Protein AF-T1D7H2-F1 (afdb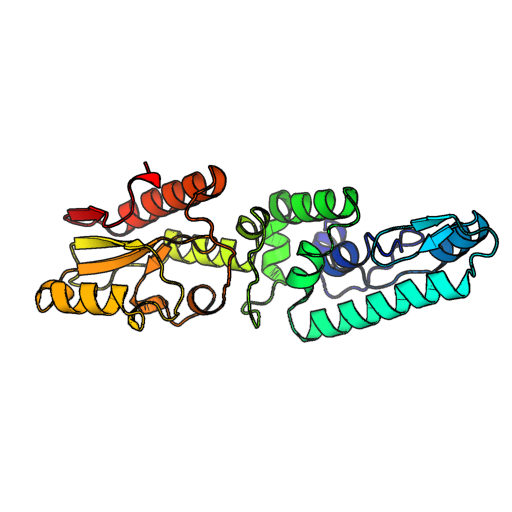_monomer_lite)

Radius of gyration: 22.54 Å; chains: 1; bounding box: 53×40×66 Å

Secondary structure (DSSP, 8-state):
-HHHHHH-TTS--B-TT---TTTHHHHHHTT--B--SHHHHHHHHTTEEEETTEEEE-TT--HHHHHHHHHHHHHHHHHHHHTT-HHHHHHH--S-HHHHHHHHHHHHHSHHHHHHHS-S--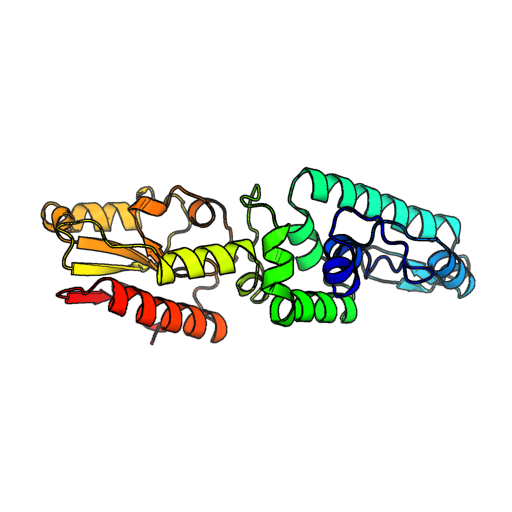S-EE--SGGGGG-HHHHHHHHHHHHT--PPTT--EEEEEE--SSSSGGGSHHHHHHHHHHGGGGGTEEEEEEETTTEEEEGGGTTSTTTTTEE----S---HHHHHHHHHHHHHHHHHH--SEEEE-S-GGG-

Structure (mmCIF, N/CA/C/O backbone):
data_AF-T1D7H2-F1
#
_entry.id   AF-T1D7H2-F1
#
loop_
_atom_site.group_PDB
_atom_site.id
_atom_site.type_symbol
_atom_site.label_atom_id
_atom_site.label_alt_id
_atom_site.label_comp_id
_atom_site.label_asym_id
_atom_site.label_entity_id
_atom_site.label_seq_id
_atom_site.pdbx_PDB_ins_code
_atom_site.Cartn_x
_atom_site.Cartn_y
_atom_site.Cartn_z
_atom_site.occupancy
_atom_site.B_iso_or_equiv
_atom_site.auth_seq_id
_atom_site.auth_comp_id
_atom_site.auth_asym_id
_atom_site.auth_atom_id
_atom_site.pdbx_PDB_model_num
ATOM 1 N N . MET A 1 1 ? 0.230 -11.373 -15.938 1.00 87.75 1 MET A N 1
ATOM 2 C CA . MET A 1 1 ? -0.449 -12.175 -14.893 1.00 87.75 1 MET A CA 1
ATOM 3 C C . MET A 1 1 ? -0.952 -13.535 -15.372 1.00 87.75 1 MET A C 1
ATOM 5 O O . MET A 1 1 ? -0.676 -14.512 -14.690 1.00 87.75 1 MET A O 1
ATOM 9 N N . GLU A 1 2 ? -1.606 -13.659 -16.532 1.00 90.94 2 GLU A N 1
ATOM 10 C CA . GLU A 1 2 ? -2.070 -14.969 -17.048 1.00 90.94 2 GLU A CA 1
ATOM 11 C C . GLU A 1 2 ? -0.961 -16.031 -17.173 1.00 90.94 2 GLU A C 1
ATOM 13 O O . GLU A 1 2 ? -1.163 -17.198 -16.842 1.00 90.94 2 GLU A O 1
ATOM 18 N N . ILE A 1 3 ? 0.255 -15.626 -17.556 1.00 92.25 3 ILE A N 1
ATOM 19 C CA . ILE A 1 3 ? 1.427 -16.519 -17.575 1.00 92.25 3 ILE A CA 1
ATOM 20 C C . ILE A 1 3 ? 1.721 -17.071 -16.168 1.00 92.25 3 ILE A C 1
ATOM 22 O O . ILE A 1 3 ? 1.916 -18.276 -16.016 1.00 92.25 3 ILE A O 1
ATOM 26 N N . HIS A 1 4 ? 1.690 -16.226 -15.131 1.00 92.75 4 HIS A N 1
ATOM 27 C CA . HIS A 1 4 ? 1.866 -16.663 -13.742 1.00 92.75 4 HIS A CA 1
ATOM 28 C C . HIS A 1 4 ? 0.710 -17.538 -13.253 1.00 92.75 4 HIS A C 1
ATOM 30 O O . HIS A 1 4 ? 0.963 -18.505 -12.542 1.00 92.75 4 HIS A O 1
ATOM 36 N N . LYS A 1 5 ? -0.538 -17.275 -13.668 1.00 89.25 5 LYS A N 1
ATOM 37 C CA . LYS A 1 5 ? -1.668 -18.174 -13.369 1.00 89.25 5 LYS A CA 1
ATOM 38 C C . LYS A 1 5 ? -1.442 -19.569 -13.954 1.00 89.25 5 LYS A C 1
ATOM 40 O O . LYS A 1 5 ? -1.712 -20.563 -13.291 1.00 89.25 5 LYS A O 1
ATOM 45 N N . LYS A 1 6 ? -0.921 -19.643 -15.182 1.00 93.19 6 LYS A N 1
ATOM 46 C CA . LYS A 1 6 ? -0.702 -20.909 -15.889 1.00 93.19 6 LYS A CA 1
ATOM 47 C C . LYS A 1 6 ? 0.509 -21.696 -15.379 1.00 93.19 6 LYS A C 1
ATOM 49 O O . LYS A 1 6 ? 0.446 -22.920 -15.317 1.00 93.19 6 LYS A O 1
ATOM 54 N N . TYR A 1 7 ? 1.613 -21.022 -15.056 1.00 92.75 7 TYR A N 1
ATOM 55 C CA . TYR A 1 7 ? 2.898 -21.681 -14.776 1.00 92.75 7 TYR A CA 1
ATOM 56 C C . TYR A 1 7 ? 3.444 -21.455 -13.358 1.00 92.75 7 TYR A C 1
ATOM 58 O O . TYR A 1 7 ? 4.474 -22.032 -13.005 1.00 92.75 7 TYR A O 1
ATOM 66 N N . GLY A 1 8 ? 2.764 -20.646 -12.545 1.00 90.44 8 GLY A N 1
ATOM 67 C CA . GLY A 1 8 ? 3.196 -20.236 -11.211 1.00 90.44 8 GLY A CA 1
ATOM 68 C C . GLY A 1 8 ? 4.182 -19.060 -11.209 1.00 90.44 8 GLY A C 1
ATOM 69 O O . GLY A 1 8 ? 4.696 -18.627 -12.243 1.00 90.44 8 GLY A O 1
ATOM 70 N N . PHE A 1 9 ? 4.469 -18.547 -10.011 1.00 90.12 9 PHE A N 1
ATOM 71 C CA . PHE A 1 9 ? 5.424 -17.449 -9.786 1.00 90.12 9 PHE A CA 1
ATOM 72 C C . PHE A 1 9 ? 6.885 -17.908 -9.636 1.00 90.12 9 PHE A C 1
ATOM 74 O O . PHE A 1 9 ? 7.781 -17.081 -9.548 1.00 90.12 9 PHE A O 1
ATOM 81 N N . SER A 1 10 ? 7.151 -19.218 -9.621 1.00 90.50 10 SER A N 1
ATOM 82 C CA . SER A 1 10 ? 8.509 -19.772 -9.484 1.00 90.50 10 SER A CA 1
ATOM 83 C C . SER A 1 10 ? 9.285 -19.856 -10.802 1.00 90.50 10 SER A C 1
ATOM 85 O O . SER A 1 10 ? 10.449 -20.257 -10.811 1.00 90.50 10 SER A O 1
ATOM 87 N N . ARG A 1 11 ? 8.647 -19.531 -11.931 1.00 93.00 11 ARG A N 1
ATOM 88 C CA . ARG A 1 11 ? 9.266 -19.569 -13.258 1.00 93.00 11 ARG A CA 1
ATOM 89 C C . ARG A 1 11 ? 9.819 -18.198 -13.617 1.00 93.00 11 ARG A C 1
ATOM 91 O O . ARG A 1 11 ? 9.122 -17.199 -13.476 1.00 93.00 11 ARG A O 1
ATOM 98 N N . LEU A 1 12 ? 11.045 -18.184 -14.135 1.00 95.06 12 LEU A N 1
ATOM 99 C CA . LEU A 1 12 ? 11.637 -16.979 -14.704 1.00 95.06 12 LEU A CA 1
ATOM 100 C C . LEU A 1 12 ? 10.907 -16.616 -15.998 1.00 95.06 12 LEU A C 1
ATOM 102 O O . LEU A 1 12 ? 10.693 -17.478 -16.854 1.00 95.06 12 LEU A O 1
ATOM 106 N N . ILE A 1 13 ? 10.547 -15.343 -16.139 1.00 95.44 13 ILE A N 1
ATOM 107 C CA . ILE A 1 13 ? 9.932 -14.807 -17.355 1.00 95.44 13 ILE A CA 1
ATOM 108 C C . ILE A 1 13 ? 10.929 -13.879 -18.037 1.00 95.44 13 ILE A C 1
ATOM 110 O O . ILE A 1 13 ? 11.374 -12.896 -17.446 1.00 95.44 13 ILE A O 1
ATOM 114 N N . TYR A 1 14 ? 11.243 -14.190 -19.292 1.00 94.88 14 TYR A N 1
ATOM 115 C CA . TYR A 1 14 ? 11.960 -13.302 -20.198 1.00 94.88 14 TYR A CA 1
ATOM 116 C C . TYR A 1 14 ? 10.962 -12.580 -21.101 1.00 94.88 14 TYR A C 1
ATOM 118 O O . TYR A 1 14 ? 10.121 -13.229 -21.727 1.00 94.88 14 TYR A O 1
ATOM 126 N N . ALA A 1 15 ? 11.054 -11.253 -21.156 1.00 88.44 15 ALA A N 1
ATOM 127 C CA . ALA A 1 15 ? 10.220 -10.427 -22.017 1.00 88.44 15 ALA A CA 1
ATOM 128 C C . ALA A 1 15 ? 11.113 -9.581 -22.945 1.00 88.44 15 ALA A C 1
ATOM 130 O O . ALA A 1 15 ? 11.674 -8.578 -22.495 1.00 88.44 15 ALA A O 1
ATOM 131 N N . PRO A 1 16 ? 11.285 -9.992 -24.215 1.00 91.88 16 PRO A N 1
ATOM 132 C CA . PRO A 1 16 ? 12.226 -9.343 -25.114 1.00 91.88 16 PRO A CA 1
ATOM 133 C C . PRO A 1 16 ? 11.771 -7.941 -25.538 1.00 91.88 16 PRO A C 1
ATOM 135 O O . PRO A 1 16 ? 10.593 -7.734 -25.825 1.00 91.88 16 PRO A O 1
ATOM 138 N N . GLY A 1 17 ? 12.707 -6.994 -25.633 1.00 91.81 17 GLY A N 1
ATOM 139 C CA . GLY A 1 17 ? 12.511 -5.683 -26.264 1.00 91.81 17 GLY A CA 1
ATOM 140 C C . GLY A 1 17 ? 11.628 -4.688 -25.502 1.00 91.81 17 GLY A C 1
ATOM 141 O O . GLY A 1 17 ? 11.288 -3.645 -26.055 1.00 91.81 17 GLY A O 1
ATOM 142 N N . ILE A 1 18 ? 11.258 -4.978 -24.250 1.00 91.50 18 ILE A N 1
ATOM 143 C CA . ILE A 1 18 ? 10.384 -4.116 -23.427 1.00 91.50 18 ILE A CA 1
ATOM 144 C C . ILE A 1 18 ? 11.102 -3.456 -22.242 1.00 91.50 18 ILE A C 1
ATOM 146 O O . ILE A 1 18 ? 10.452 -2.950 -21.328 1.00 91.50 18 ILE A O 1
ATOM 150 N N . ALA A 1 19 ? 12.436 -3.496 -22.224 1.00 90.75 19 ALA A N 1
ATOM 151 C CA . ALA A 1 19 ? 13.273 -2.994 -21.137 1.00 90.75 19 ALA A CA 1
ATOM 152 C C . ALA A 1 19 ? 13.364 -1.456 -21.114 1.00 90.75 19 ALA A C 1
ATOM 154 O O . ALA A 1 19 ? 14.447 -0.885 -21.182 1.00 90.75 19 ALA A O 1
ATOM 155 N N . ASP A 1 20 ? 12.218 -0.783 -21.054 1.00 94.38 20 ASP A N 1
ATOM 156 C CA . ASP A 1 20 ? 12.125 0.664 -20.871 1.00 94.38 20 ASP A CA 1
ATOM 157 C C . ASP A 1 20 ? 12.296 0.993 -19.375 1.00 94.38 20 ASP A C 1
ATOM 159 O O . ASP A 1 20 ? 11.499 0.498 -18.567 1.00 94.38 20 ASP A O 1
ATOM 163 N N . PRO A 1 21 ? 13.279 1.827 -18.973 1.00 94.56 21 PRO A N 1
ATOM 164 C CA . PRO A 1 21 ? 13.499 2.204 -17.578 1.00 94.56 21 PRO A CA 1
ATOM 165 C C . PRO A 1 21 ? 12.244 2.769 -16.905 1.00 94.56 21 PRO A C 1
ATOM 167 O O . PRO A 1 21 ? 12.025 2.550 -15.717 1.00 94.56 21 PRO A O 1
ATOM 170 N N . TYR A 1 22 ? 11.365 3.429 -17.655 1.00 95.56 22 TYR A N 1
ATOM 171 C CA . TYR A 1 22 ? 10.124 4.004 -17.140 1.00 95.56 22 TYR A CA 1
ATOM 172 C C . TYR A 1 22 ? 8.989 2.993 -16.970 1.00 95.56 22 TYR A C 1
ATOM 174 O O . TYR A 1 22 ? 7.950 3.332 -16.402 1.00 95.56 22 TYR A O 1
ATOM 182 N N . LEU A 1 23 ? 9.204 1.745 -17.392 1.00 96.19 23 LEU A N 1
ATOM 183 C CA . LEU A 1 23 ? 8.328 0.597 -17.157 1.00 96.19 23 LEU A CA 1
ATOM 184 C C . LEU A 1 23 ? 8.961 -0.454 -16.236 1.00 96.19 23 LEU A C 1
ATOM 186 O O . LEU A 1 23 ? 8.228 -1.211 -15.599 1.00 96.19 23 LEU A O 1
ATOM 190 N N . LEU A 1 24 ? 10.293 -0.509 -16.130 1.00 96.69 24 LEU A N 1
ATOM 191 C CA . LEU A 1 24 ? 11.004 -1.540 -15.364 1.00 96.69 24 LEU A CA 1
ATOM 192 C C . LEU A 1 24 ? 10.436 -1.774 -13.953 1.00 96.69 24 LEU A C 1
ATOM 194 O O . LEU A 1 24 ? 10.213 -2.941 -13.624 1.00 96.69 24 LEU A O 1
ATOM 198 N N . PRO A 1 25 ? 10.124 -0.751 -13.128 1.00 97.12 25 PRO A N 1
ATOM 199 C CA . PRO A 1 25 ? 9.576 -0.993 -11.794 1.00 97.12 25 PRO A CA 1
ATOM 200 C C . PRO A 1 25 ? 8.280 -1.805 -11.804 1.00 97.12 25 PRO A C 1
ATOM 202 O O . PRO A 1 25 ? 8.174 -2.785 -11.067 1.00 97.12 25 PRO A O 1
ATOM 205 N N . VAL A 1 26 ? 7.322 -1.462 -12.675 1.00 96.75 26 VAL A N 1
ATOM 206 C CA . VAL A 1 26 ? 6.046 -2.187 -12.748 1.00 96.75 26 VAL A CA 1
ATOM 207 C C . VAL A 1 26 ? 6.198 -3.552 -13.421 1.00 96.75 26 VAL A C 1
ATOM 209 O O . VAL A 1 26 ? 5.525 -4.504 -13.032 1.00 96.75 26 VAL A O 1
ATOM 212 N N . LEU A 1 27 ? 7.114 -3.692 -14.385 1.00 96.19 27 LEU A N 1
ATOM 213 C CA . LEU A 1 27 ? 7.398 -4.973 -15.038 1.00 96.19 27 LEU A CA 1
ATOM 214 C C . LEU A 1 27 ? 8.031 -5.972 -14.059 1.00 96.19 27 LEU A C 1
ATOM 216 O O . LEU A 1 27 ? 7.608 -7.129 -14.005 1.00 96.19 27 LEU A O 1
ATOM 220 N N . VAL A 1 28 ? 8.987 -5.517 -13.243 1.00 96.69 28 VAL A N 1
ATOM 221 C CA . VAL A 1 28 ? 9.573 -6.314 -12.155 1.00 96.69 28 VAL A CA 1
ATOM 222 C C . VAL A 1 28 ? 8.515 -6.625 -11.094 1.00 96.69 28 VAL A C 1
ATOM 224 O O . VAL A 1 28 ? 8.403 -7.774 -10.673 1.00 96.69 28 VAL A O 1
ATOM 227 N N . TYR A 1 29 ? 7.680 -5.652 -10.711 1.00 96.06 29 TYR A N 1
ATOM 228 C CA . TYR A 1 29 ? 6.567 -5.868 -9.776 1.00 96.06 29 TYR A CA 1
ATOM 229 C C . TYR A 1 29 ? 5.552 -6.905 -10.273 1.00 96.06 29 TYR A C 1
ATOM 231 O O . TYR A 1 29 ? 5.055 -7.708 -9.486 1.00 96.06 29 TYR A O 1
ATOM 239 N N . MET A 1 30 ? 5.296 -6.946 -11.582 1.00 94.00 30 MET A N 1
ATOM 240 C CA . MET A 1 30 ? 4.442 -7.949 -12.219 1.00 94.00 30 MET A CA 1
ATOM 241 C C . MET A 1 30 ? 5.083 -9.349 -12.265 1.00 94.00 30 MET A C 1
ATOM 243 O O . MET A 1 30 ? 4.370 -10.318 -12.521 1.00 94.00 30 MET A O 1
ATOM 247 N N . GLY A 1 31 ? 6.392 -9.466 -12.011 1.00 94.56 31 GLY A N 1
ATOM 248 C CA . GLY A 1 31 ? 7.121 -10.737 -11.954 1.00 94.56 31 GLY A CA 1
ATOM 249 C C . GLY A 1 31 ? 7.978 -11.061 -13.183 1.00 94.56 31 GLY A C 1
ATOM 250 O O . GLY A 1 31 ? 8.416 -12.204 -13.333 1.00 94.56 31 GLY A O 1
ATOM 251 N N . ILE A 1 32 ? 8.251 -10.092 -14.066 1.00 95.50 32 ILE A N 1
ATOM 252 C CA . ILE A 1 32 ? 9.215 -10.287 -15.162 1.00 95.50 32 ILE A CA 1
ATOM 253 C C . ILE A 1 32 ? 10.632 -10.331 -14.584 1.00 95.50 32 ILE A C 1
ATOM 255 O O . ILE A 1 32 ? 11.004 -9.503 -13.756 1.00 95.50 32 ILE A O 1
ATOM 259 N N . SER A 1 33 ? 11.415 -11.323 -15.010 1.00 94.56 33 SER A N 1
ATOM 260 C CA . SER A 1 33 ? 12.697 -11.665 -14.382 1.00 94.56 33 SER A CA 1
ATOM 261 C C . SER A 1 33 ? 13.912 -11.329 -15.244 1.00 94.56 33 SER A C 1
ATOM 263 O O . SER A 1 33 ? 14.986 -11.086 -14.703 1.00 94.56 33 SER A O 1
ATOM 265 N N . ILE A 1 34 ? 13.770 -11.365 -16.571 1.00 95.56 34 ILE A N 1
ATOM 266 C CA . ILE A 1 34 ? 14.879 -11.196 -17.518 1.00 95.56 34 ILE A CA 1
ATOM 267 C C . ILE A 1 34 ? 14.499 -10.130 -18.546 1.00 95.56 34 ILE A C 1
ATOM 269 O O . ILE A 1 34 ? 13.388 -10.144 -19.083 1.00 95.56 34 ILE A O 1
ATOM 273 N N . PHE A 1 35 ? 15.455 -9.251 -18.836 1.00 96.06 35 PHE A N 1
ATOM 274 C CA . PHE A 1 35 ? 15.353 -8.136 -19.774 1.00 96.06 35 PHE A CA 1
ATOM 275 C C . PHE A 1 35 ? 16.607 -8.106 -20.660 1.00 96.06 35 PHE A C 1
ATOM 277 O O . PHE A 1 35 ? 17.699 -8.405 -20.176 1.00 96.06 35 PHE A O 1
ATOM 284 N N . ASP A 1 36 ? 16.459 -7.760 -21.939 1.00 95.81 36 ASP A N 1
ATOM 285 C CA . ASP A 1 36 ? 17.582 -7.438 -22.835 1.00 95.81 36 ASP A CA 1
ATOM 286 C C . ASP A 1 36 ? 17.801 -5.923 -22.943 1.00 95.81 36 ASP A C 1
ATOM 288 O O . ASP A 1 36 ? 17.058 -5.133 -22.366 1.00 95.81 36 ASP A O 1
ATOM 292 N N . ASP A 1 37 ? 18.837 -5.515 -23.674 1.00 96.00 37 ASP A N 1
ATOM 293 C CA . ASP A 1 37 ? 19.271 -4.123 -23.784 1.00 96.00 37 ASP A CA 1
ATOM 294 C C . ASP A 1 37 ? 18.980 -3.478 -25.155 1.00 96.00 37 ASP A C 1
ATOM 296 O O . ASP A 1 37 ? 19.357 -2.325 -25.395 1.00 96.00 37 ASP A O 1
ATOM 300 N N . VAL A 1 38 ? 18.264 -4.180 -26.044 1.00 96.12 38 VAL A N 1
ATOM 301 C CA . VAL A 1 38 ? 18.080 -3.776 -27.448 1.00 96.12 38 VAL A CA 1
ATOM 302 C C . VAL A 1 38 ? 17.383 -2.420 -27.550 1.00 96.12 38 VAL A C 1
ATOM 304 O O . VAL A 1 38 ? 17.806 -1.559 -28.325 1.00 96.12 38 VAL A O 1
ATOM 307 N N . LEU A 1 39 ? 16.345 -2.198 -26.735 1.00 95.94 39 LEU A N 1
ATOM 308 C CA . LEU A 1 39 ? 15.593 -0.942 -26.731 1.00 95.94 39 LEU A CA 1
ATOM 309 C C . LEU A 1 39 ? 16.471 0.248 -26.317 1.00 95.94 39 LEU A C 1
ATOM 311 O O . LEU A 1 39 ? 16.423 1.293 -26.957 1.00 95.94 39 LEU A O 1
ATOM 315 N N . MET A 1 40 ? 17.306 0.092 -25.286 1.00 96.38 40 MET A N 1
ATOM 316 C CA . MET A 1 40 ? 18.158 1.177 -24.779 1.00 96.38 40 MET A CA 1
ATOM 317 C C . MET A 1 40 ? 19.242 1.583 -25.766 1.00 96.38 40 MET A C 1
ATOM 319 O O . MET A 1 40 ? 19.506 2.776 -25.937 1.00 96.38 40 MET A O 1
ATOM 323 N N . ARG A 1 41 ? 19.818 0.598 -26.461 1.00 97.31 41 ARG A N 1
ATOM 324 C CA . ARG A 1 41 ? 20.780 0.847 -27.534 1.00 97.31 41 ARG A CA 1
ATOM 325 C C . ARG A 1 41 ? 20.126 1.582 -28.698 1.00 97.31 41 ARG A C 1
ATOM 327 O O . ARG A 1 41 ? 20.682 2.562 -29.178 1.00 97.31 41 ARG A O 1
ATOM 334 N N . LYS A 1 42 ? 18.931 1.150 -29.115 1.00 96.88 42 LYS A N 1
ATOM 335 C CA . LYS A 1 42 ? 18.159 1.815 -30.174 1.00 96.88 42 LYS A CA 1
ATOM 336 C C . LYS A 1 42 ? 17.853 3.273 -29.820 1.00 96.88 42 LYS A C 1
ATOM 338 O O . LYS A 1 42 ? 18.094 4.144 -30.640 1.00 96.88 42 LYS A O 1
ATOM 343 N N . ILE A 1 43 ? 17.370 3.540 -28.605 1.00 96.81 43 ILE A N 1
ATOM 344 C CA . ILE A 1 43 ? 17.034 4.900 -28.153 1.00 96.81 43 ILE A CA 1
ATOM 345 C C . ILE A 1 43 ? 18.255 5.828 -28.194 1.00 96.81 43 ILE A C 1
ATOM 347 O O . ILE A 1 43 ? 18.135 6.965 -28.640 1.00 96.81 43 ILE A O 1
ATOM 351 N N . ALA A 1 44 ? 19.435 5.338 -27.802 1.00 97.56 44 ALA A N 1
ATOM 352 C CA . ALA A 1 44 ? 20.670 6.112 -27.935 1.00 97.56 44 ALA A CA 1
ATOM 353 C C . ALA A 1 44 ? 21.019 6.403 -29.403 1.00 97.56 44 ALA A C 1
ATOM 355 O O . ALA A 1 44 ? 21.336 7.538 -29.743 1.00 97.56 44 ALA A O 1
ATOM 356 N N . LEU A 1 45 ? 20.904 5.406 -30.289 1.00 97.00 45 LEU A N 1
ATOM 357 C CA . LEU A 1 45 ? 21.133 5.586 -31.730 1.00 97.00 45 LEU A CA 1
ATOM 358 C C . LEU A 1 45 ? 20.123 6.540 -32.387 1.00 97.00 45 LEU A C 1
ATOM 360 O O . LEU A 1 45 ? 20.462 7.200 -33.365 1.00 97.00 45 LEU A O 1
ATOM 364 N N . ASP A 1 46 ? 18.914 6.635 -31.833 1.00 97.06 46 ASP A N 1
ATOM 365 C CA . ASP A 1 46 ? 17.892 7.608 -32.230 1.00 97.06 46 ASP A CA 1
ATOM 366 C C . ASP A 1 46 ? 18.171 9.019 -31.656 1.00 97.06 46 ASP A C 1
ATOM 368 O O . ASP A 1 46 ? 17.391 9.938 -31.896 1.00 97.06 46 ASP A O 1
ATOM 372 N N . GLY A 1 47 ? 19.277 9.212 -30.923 1.00 97.62 47 GLY A N 1
ATOM 373 C CA . GLY A 1 47 ? 19.721 10.508 -30.404 1.00 97.62 47 GLY A CA 1
ATOM 374 C C . GLY A 1 47 ? 19.119 10.894 -29.052 1.00 97.62 47 GLY A C 1
ATOM 375 O O . GLY A 1 47 ? 18.940 12.082 -28.785 1.00 97.62 47 GLY A O 1
ATOM 376 N N . TYR A 1 48 ? 18.782 9.918 -28.200 1.00 98.06 48 TYR A N 1
ATOM 377 C CA . TYR A 1 48 ? 18.165 10.168 -26.894 1.00 98.06 48 TYR A CA 1
ATOM 378 C C . TYR A 1 48 ? 18.918 9.512 -25.730 1.00 98.06 48 TYR A C 1
ATOM 380 O O . TYR A 1 48 ? 19.287 8.336 -25.766 1.00 98.06 48 TYR A O 1
ATOM 388 N N . GLU A 1 49 ? 19.072 10.259 -24.640 1.00 97.88 49 GLU A N 1
ATOM 389 C CA . GLU A 1 49 ? 19.661 9.794 -23.382 1.00 97.88 49 GLU A CA 1
ATOM 390 C C . GLU A 1 49 ? 18.580 9.621 -22.307 1.00 97.88 49 GLU A C 1
ATOM 392 O O . GLU A 1 49 ? 17.717 10.481 -22.118 1.00 97.88 49 GLU A O 1
ATOM 397 N N . ALA A 1 50 ? 18.609 8.491 -21.601 1.00 96.75 50 ALA A N 1
ATOM 398 C CA . ALA A 1 50 ? 17.708 8.206 -20.493 1.00 96.75 50 ALA A CA 1
ATOM 399 C C . ALA A 1 50 ? 18.158 8.946 -19.227 1.00 96.75 50 ALA A C 1
ATOM 401 O O . ALA A 1 50 ? 19.303 8.827 -18.792 1.00 96.75 50 ALA A O 1
ATOM 402 N N . THR A 1 51 ? 17.237 9.663 -18.586 1.00 95.25 51 THR A N 1
ATOM 403 C CA . THR A 1 51 ? 17.490 10.358 -17.314 1.00 95.25 51 THR A CA 1
ATOM 404 C C . THR A 1 51 ? 16.464 9.956 -16.252 1.00 95.25 51 THR A C 1
ATOM 406 O O . THR A 1 51 ? 15.426 9.375 -16.578 1.00 95.25 51 THR A O 1
ATOM 409 N N . PRO A 1 52 ? 16.663 10.297 -14.967 1.00 93.25 52 PRO A N 1
ATOM 410 C CA . PRO A 1 52 ? 15.643 10.075 -13.941 1.00 93.25 52 PRO A CA 1
ATOM 411 C C . PRO A 1 52 ? 14.284 10.741 -14.216 1.00 93.25 52 PRO A C 1
ATOM 413 O O . PRO A 1 52 ? 13.296 10.335 -13.612 1.00 93.25 52 PRO A O 1
ATOM 416 N N . LEU A 1 53 ? 14.227 11.749 -15.096 1.00 92.81 53 LEU A N 1
ATOM 417 C CA . LEU A 1 53 ? 13.022 12.537 -15.387 1.00 92.81 53 LEU A CA 1
ATOM 418 C C . LEU A 1 53 ? 12.427 12.274 -16.778 1.00 92.81 53 LEU A C 1
ATOM 420 O O . LEU A 1 53 ? 11.492 12.962 -17.176 1.00 92.81 53 LEU A O 1
ATOM 424 N N . GLY A 1 54 ? 12.952 11.295 -17.515 1.00 93.81 54 GLY A N 1
ATOM 425 C CA . GLY A 1 54 ? 12.549 11.017 -18.893 1.00 93.81 54 GLY A CA 1
ATOM 426 C C . GLY A 1 54 ? 13.720 11.075 -19.868 1.00 93.81 54 GLY A C 1
ATOM 427 O O . GLY A 1 54 ? 14.872 11.282 -19.476 1.00 93.81 54 GLY A O 1
ATOM 428 N N . TYR A 1 55 ? 13.417 10.881 -21.147 1.00 95.62 55 TYR A N 1
ATOM 429 C CA . TYR A 1 55 ? 14.407 10.991 -22.211 1.00 95.62 55 TYR A CA 1
ATOM 430 C C . TYR A 1 55 ? 14.713 12.451 -22.536 1.00 95.62 55 TYR A C 1
ATOM 432 O O . TYR A 1 55 ? 13.812 13.291 -22.559 1.00 95.62 55 TYR A O 1
ATOM 440 N N . VAL A 1 56 ? 15.977 12.732 -22.832 1.00 96.94 56 VAL A N 1
ATOM 441 C CA . VAL A 1 56 ? 16.429 14.027 -23.350 1.00 96.94 56 VAL A CA 1
ATOM 442 C C . VAL A 1 56 ? 17.102 13.829 -24.699 1.00 96.94 56 VAL A C 1
ATOM 444 O O . VAL A 1 56 ? 17.779 12.825 -24.916 1.00 96.94 56 VAL A O 1
ATOM 447 N N . GLU A 1 57 ? 16.895 14.770 -25.616 1.00 97.56 57 GLU A N 1
ATOM 448 C CA . GLU A 1 57 ? 17.579 14.764 -26.908 1.00 97.56 57 GLU A CA 1
ATOM 449 C C . GLU A 1 57 ? 19.065 15.075 -26.703 1.00 97.56 57 GLU A C 1
ATOM 451 O O . GLU A 1 57 ? 19.430 16.039 -26.024 1.00 97.56 57 GLU A O 1
ATOM 456 N N . LYS A 1 58 ? 19.920 14.230 -27.270 1.00 95.44 58 LYS A N 1
ATOM 457 C CA . LYS A 1 58 ? 21.371 14.318 -27.171 1.00 95.44 58 LYS A CA 1
ATOM 458 C C . LYS A 1 58 ? 21.987 13.665 -28.403 1.00 95.44 58 LYS A C 1
ATOM 460 O O . LYS A 1 58 ? 21.957 12.447 -28.559 1.00 95.44 58 LYS A O 1
ATOM 465 N N . SER A 1 59 ? 22.565 14.483 -29.280 1.00 89.12 59 SER A N 1
ATOM 466 C CA . SER A 1 59 ? 23.099 14.023 -30.569 1.00 89.12 59 SER A CA 1
ATOM 467 C C . SER A 1 59 ? 24.250 13.019 -30.444 1.00 89.12 59 SER A C 1
ATOM 469 O O . SER A 1 59 ? 24.511 12.278 -31.384 1.00 89.12 59 SER A O 1
ATOM 471 N N . ASP A 1 60 ? 24.940 12.998 -29.304 1.00 92.75 60 ASP A N 1
ATOM 472 C CA . ASP A 1 60 ? 26.014 12.065 -28.957 1.00 92.75 60 ASP A CA 1
ATOM 473 C C . ASP A 1 60 ? 25.616 11.110 -27.814 1.00 92.75 60 ASP A C 1
ATOM 475 O O . ASP A 1 60 ? 26.452 10.730 -26.993 1.00 92.75 60 ASP A O 1
ATOM 479 N N . ALA A 1 61 ? 24.333 10.735 -27.726 1.00 95.62 61 ALA A N 1
ATOM 480 C CA . ALA A 1 61 ? 23.856 9.774 -26.735 1.00 95.62 61 ALA A CA 1
ATOM 481 C C . ALA A 1 61 ? 24.626 8.443 -26.827 1.00 95.62 61 ALA A C 1
ATOM 483 O O . ALA A 1 61 ? 24.705 7.818 -27.885 1.00 95.62 61 ALA A O 1
ATOM 484 N N . ASP A 1 62 ? 25.174 7.997 -25.696 1.00 95.94 62 ASP A N 1
ATOM 485 C CA . ASP A 1 62 ? 25.938 6.754 -25.603 1.00 95.94 62 ASP A CA 1
ATOM 486 C C . ASP A 1 62 ? 25.003 5.559 -25.328 1.00 95.94 62 ASP A C 1
ATOM 488 O O . ASP A 1 62 ? 24.337 5.527 -24.282 1.00 95.94 62 ASP A O 1
ATOM 492 N N . PRO A 1 63 ? 24.964 4.538 -26.212 1.00 96.94 63 PRO A N 1
ATOM 493 C CA . PRO A 1 63 ? 24.239 3.301 -25.954 1.00 96.94 63 PRO A CA 1
ATOM 494 C C . PRO A 1 63 ? 24.598 2.653 -24.614 1.00 96.94 63 PRO A C 1
ATOM 496 O O . PRO A 1 63 ? 23.695 2.218 -23.899 1.00 96.94 63 PRO A O 1
ATOM 499 N N . GLU A 1 64 ? 25.879 2.607 -24.234 1.00 97.50 64 GLU A N 1
ATOM 500 C CA . GLU A 1 64 ? 26.295 1.985 -22.968 1.00 97.50 64 GLU A CA 1
ATOM 501 C C . GLU A 1 64 ? 25.845 2.794 -21.746 1.00 97.50 64 GLU A C 1
ATOM 503 O O . GLU A 1 64 ? 25.517 2.209 -20.707 1.00 97.50 64 GLU A O 1
ATOM 508 N N . GLY A 1 65 ? 25.741 4.117 -21.877 1.00 97.12 65 GLY A N 1
ATOM 509 C CA . GLY A 1 65 ? 25.133 5.005 -20.888 1.00 97.12 65 GLY A CA 1
ATOM 510 C C . GLY A 1 65 ? 23.681 4.628 -20.579 1.00 97.12 65 GLY A C 1
ATOM 511 O O . GLY A 1 65 ? 23.343 4.371 -19.419 1.00 97.12 65 GLY A O 1
ATOM 512 N N . ASN A 1 66 ? 22.835 4.494 -21.608 1.00 97.38 66 ASN A N 1
ATOM 513 C CA . ASN A 1 66 ? 21.429 4.096 -21.438 1.00 97.38 66 ASN A CA 1
ATOM 514 C C . ASN A 1 66 ? 21.287 2.675 -20.861 1.00 97.38 66 ASN A C 1
ATOM 516 O O . ASN A 1 66 ? 20.435 2.423 -20.001 1.00 97.38 66 ASN A O 1
ATOM 520 N N . VAL A 1 67 ? 22.137 1.739 -21.295 1.00 97.44 67 VAL A N 1
ATOM 521 C CA . VAL A 1 67 ? 22.154 0.370 -20.752 1.00 97.44 67 VAL A CA 1
ATOM 522 C C . VAL A 1 67 ? 22.556 0.369 -19.276 1.00 97.44 67 VAL A C 1
ATOM 524 O O . VAL A 1 67 ? 21.916 -0.294 -18.454 1.00 97.44 67 VAL A O 1
ATOM 527 N N . SER A 1 68 ? 23.578 1.141 -18.911 1.00 97.88 68 SER A N 1
ATOM 528 C CA . SER A 1 68 ? 24.039 1.271 -17.526 1.00 97.88 68 SER A CA 1
ATOM 529 C C . SER A 1 68 ? 22.983 1.914 -16.628 1.00 97.88 68 SER A C 1
ATOM 531 O O . SER A 1 68 ? 22.798 1.475 -15.493 1.00 97.88 68 SER A O 1
ATOM 533 N N . PHE A 1 69 ? 22.224 2.884 -17.145 1.00 97.00 69 PHE A N 1
ATOM 534 C CA . PHE A 1 69 ? 21.086 3.471 -16.438 1.00 97.00 69 PHE A CA 1
ATOM 535 C C . PHE A 1 69 ? 20.034 2.414 -16.062 1.00 97.00 69 PHE A C 1
ATOM 537 O O . PHE A 1 69 ? 19.630 2.324 -14.900 1.00 97.00 69 PHE A O 1
ATOM 544 N N . CYS A 1 70 ? 19.650 1.550 -17.008 1.00 96.25 70 CYS A N 1
ATOM 545 C CA . CYS A 1 70 ? 18.722 0.448 -16.737 1.00 96.25 70 CYS A CA 1
ATOM 546 C C . CYS A 1 70 ? 19.291 -0.577 -15.753 1.00 96.25 70 CYS A C 1
ATOM 548 O O . CYS A 1 70 ? 18.575 -1.039 -14.865 1.00 96.25 70 CYS A O 1
ATOM 550 N N . ARG A 1 71 ? 20.581 -0.914 -15.870 1.00 96.75 71 ARG A N 1
ATOM 551 C CA . ARG A 1 71 ? 21.248 -1.859 -14.963 1.00 96.75 71 ARG A CA 1
ATOM 552 C C . ARG A 1 71 ? 21.211 -1.370 -13.512 1.00 96.75 71 ARG A C 1
ATOM 554 O O . ARG A 1 71 ? 20.751 -2.104 -12.642 1.00 96.75 71 ARG A O 1
ATOM 561 N N . ASN A 1 72 ? 21.580 -0.112 -13.272 1.00 97.25 72 ASN A N 1
ATOM 562 C CA . ASN A 1 72 ? 21.547 0.499 -11.938 1.00 97.25 72 ASN A CA 1
ATOM 563 C C . ASN A 1 72 ? 20.124 0.526 -11.347 1.00 97.25 72 ASN A C 1
ATOM 565 O O . ASN A 1 72 ? 19.915 0.339 -10.142 1.00 97.25 72 ASN A O 1
ATOM 569 N N . MET A 1 73 ? 19.117 0.736 -12.197 1.00 96.19 73 MET A N 1
ATOM 570 C CA . MET A 1 73 ? 17.720 0.670 -11.782 1.00 96.19 73 MET A CA 1
ATOM 571 C C . MET A 1 73 ? 17.308 -0.749 -11.379 1.00 96.19 73 MET A C 1
ATOM 573 O O . MET A 1 73 ? 16.717 -0.927 -10.315 1.00 96.19 73 MET A O 1
ATOM 577 N N . LEU A 1 74 ? 17.648 -1.763 -12.179 1.00 96.88 74 LEU A N 1
ATOM 578 C CA . LEU A 1 74 ? 17.368 -3.167 -11.860 1.00 96.88 74 LEU A CA 1
ATOM 579 C C . LEU A 1 74 ? 18.052 -3.615 -10.562 1.00 96.88 74 LEU A C 1
ATOM 581 O O . LEU A 1 74 ? 17.433 -4.321 -9.768 1.00 96.88 74 LEU A O 1
ATOM 585 N N . GLU A 1 75 ? 19.279 -3.165 -10.297 1.00 97.56 75 GLU A N 1
ATOM 586 C CA . GLU A 1 75 ? 19.964 -3.407 -9.019 1.00 97.56 75 GLU A CA 1
ATOM 587 C C . GLU A 1 75 ? 19.171 -2.821 -7.840 1.00 97.56 75 GLU A C 1
ATOM 589 O O . GLU A 1 75 ? 18.920 -3.503 -6.843 1.00 97.56 75 GLU A O 1
ATOM 594 N N . THR A 1 76 ? 18.677 -1.589 -7.987 1.00 97.38 76 THR A N 1
ATOM 595 C CA . THR A 1 76 ? 17.833 -0.926 -6.979 1.00 97.38 76 THR A CA 1
ATOM 596 C C . THR A 1 76 ? 16.508 -1.667 -6.755 1.00 97.38 76 THR A C 1
ATOM 598 O O . THR A 1 76 ? 16.058 -1.825 -5.613 1.00 97.38 76 THR A O 1
ATOM 601 N N . LEU A 1 77 ? 15.877 -2.149 -7.829 1.00 97.75 77 LEU A N 1
ATOM 602 C CA . LEU A 1 77 ? 14.634 -2.924 -7.773 1.00 97.75 77 LEU A CA 1
ATOM 603 C C . LEU A 1 77 ? 14.848 -4.301 -7.133 1.00 97.75 77 LEU A C 1
ATOM 605 O O . LEU A 1 77 ? 14.014 -4.737 -6.337 1.00 97.75 77 LEU A O 1
ATOM 609 N N . SER A 1 78 ? 15.979 -4.952 -7.405 1.00 97.56 78 SER A N 1
ATOM 610 C CA . SER A 1 78 ? 16.373 -6.216 -6.774 1.00 97.56 78 SER A CA 1
ATOM 611 C C . SER A 1 78 ? 16.535 -6.052 -5.259 1.00 97.56 78 SER A C 1
ATOM 613 O O . SER A 1 78 ? 15.868 -6.740 -4.481 1.00 97.56 78 SER A O 1
ATOM 615 N N . LEU A 1 79 ? 17.303 -5.044 -4.826 1.00 97.94 79 LEU A N 1
ATOM 616 C CA . LEU A 1 79 ? 17.459 -4.710 -3.405 1.00 97.94 79 LEU A CA 1
ATOM 617 C C . LEU A 1 79 ? 16.109 -4.394 -2.748 1.00 97.94 79 LEU A C 1
ATOM 619 O O . LEU A 1 79 ? 15.820 -4.836 -1.638 1.00 97.94 79 LEU A O 1
ATOM 623 N N . SER A 1 80 ? 15.240 -3.666 -3.446 1.00 97.69 80 SER A N 1
ATOM 624 C CA . SER A 1 80 ? 13.914 -3.312 -2.930 1.00 97.69 80 SER A CA 1
ATOM 625 C C . SER A 1 80 ? 12.962 -4.499 -2.855 1.00 97.69 80 SER A C 1
ATOM 627 O O . SER A 1 80 ? 12.089 -4.536 -1.987 1.00 97.69 80 SER A O 1
ATOM 629 N N . THR A 1 81 ? 13.135 -5.494 -3.720 1.00 96.88 81 THR A N 1
ATOM 630 C CA . THR A 1 81 ? 12.413 -6.766 -3.633 1.00 96.88 81 THR A CA 1
ATOM 631 C C . THR A 1 81 ? 12.825 -7.509 -2.364 1.00 96.88 81 THR A C 1
ATOM 633 O O . THR A 1 81 ? 11.962 -7.877 -1.567 1.00 96.88 81 THR A O 1
ATOM 636 N N . GL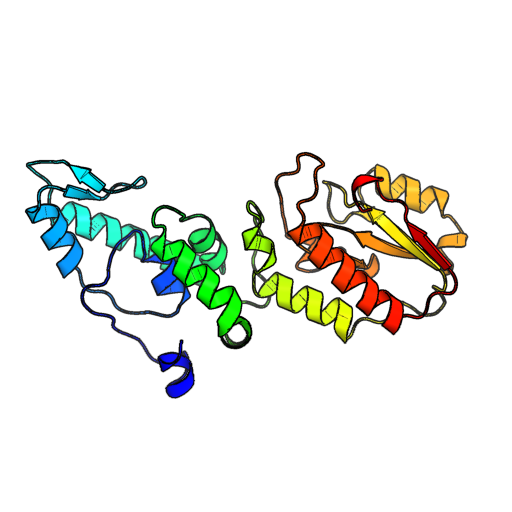U A 1 82 ? 14.131 -7.623 -2.102 1.00 97.12 82 GLU A N 1
ATOM 637 C CA . GLU A 1 82 ? 14.666 -8.239 -0.879 1.00 97.12 82 GLU A CA 1
ATOM 638 C C . GLU A 1 82 ? 14.177 -7.516 0.390 1.00 97.12 82 GLU A C 1
ATOM 640 O O . GLU A 1 82 ? 13.766 -8.147 1.368 1.00 97.12 82 GLU A O 1
ATOM 645 N N . LYS A 1 83 ? 14.160 -6.176 0.368 1.00 97.75 83 LYS A N 1
ATOM 646 C CA . LYS A 1 83 ? 13.698 -5.348 1.494 1.00 97.75 83 LYS A CA 1
ATOM 647 C C . LYS A 1 83 ? 12.179 -5.173 1.569 1.00 97.75 83 LYS A C 1
ATOM 649 O O . LYS A 1 83 ? 11.708 -4.504 2.487 1.00 97.75 83 LYS A O 1
ATOM 654 N N . LYS A 1 84 ? 11.400 -5.792 0.671 1.00 97.81 84 LYS A N 1
ATOM 655 C CA . LYS A 1 84 ? 9.923 -5.704 0.623 1.00 97.81 84 LYS A CA 1
ATOM 656 C C . LYS A 1 84 ? 9.405 -4.270 0.441 1.00 97.81 84 LYS A C 1
ATOM 658 O O . LYS A 1 84 ? 8.352 -3.904 0.959 1.00 97.81 84 LYS A O 1
ATOM 663 N N . THR A 1 85 ? 10.146 -3.458 -0.304 1.00 97.19 85 THR A N 1
ATOM 664 C CA . THR A 1 85 ? 9.819 -2.070 -0.666 1.00 97.19 85 THR A CA 1
ATOM 665 C C . THR A 1 85 ? 9.587 -1.900 -2.170 1.00 97.19 85 THR A C 1
ATOM 667 O O . THR A 1 85 ? 9.469 -0.779 -2.649 1.00 97.19 85 THR A O 1
ATOM 670 N N . LEU A 1 86 ? 9.478 -2.987 -2.943 1.00 97.12 86 LEU A N 1
ATOM 671 C CA . LEU A 1 86 ? 9.243 -2.913 -4.391 1.00 97.12 86 LEU A CA 1
ATOM 672 C C . LEU A 1 86 ? 7.952 -2.154 -4.746 1.00 97.12 86 LEU A C 1
ATOM 674 O O . LEU A 1 86 ? 7.962 -1.311 -5.643 1.00 97.12 86 LEU A O 1
ATOM 678 N N . ARG A 1 87 ? 6.861 -2.387 -4.001 1.00 96.25 87 ARG A N 1
ATOM 679 C CA . ARG A 1 87 ? 5.607 -1.633 -4.169 1.00 96.25 87 ARG A CA 1
ATOM 680 C C . ARG A 1 87 ? 5.816 -0.132 -3.947 1.00 96.25 87 ARG A C 1
ATOM 682 O O . ARG A 1 87 ? 5.310 0.670 -4.719 1.00 96.25 87 ARG A O 1
ATOM 689 N N . GLU A 1 88 ? 6.615 0.241 -2.945 1.00 95.12 88 GLU A N 1
ATOM 690 C CA . GLU A 1 88 ? 6.926 1.642 -2.635 1.00 95.12 88 GLU A CA 1
ATOM 691 C C . GLU A 1 88 ? 7.650 2.356 -3.773 1.00 95.12 88 GLU A C 1
ATOM 693 O O . GLU A 1 88 ? 7.430 3.552 -3.955 1.00 95.12 88 GLU A O 1
ATOM 698 N N . ILE A 1 89 ? 8.537 1.658 -4.486 1.00 94.56 89 ILE A N 1
ATOM 699 C CA . ILE A 1 89 ? 9.227 2.218 -5.650 1.00 94.56 89 ILE A CA 1
ATOM 700 C C . ILE A 1 89 ? 8.276 2.283 -6.835 1.00 94.56 89 ILE A C 1
ATOM 702 O O . ILE A 1 89 ? 8.156 3.340 -7.438 1.00 94.56 89 ILE A O 1
ATOM 706 N N . THR A 1 90 ? 7.575 1.188 -7.128 1.00 95.44 90 THR A N 1
ATOM 707 C CA . THR A 1 90 ? 6.670 1.087 -8.284 1.00 95.44 90 THR A CA 1
ATOM 708 C C . THR A 1 90 ? 5.617 2.190 -8.271 1.00 95.44 90 THR A C 1
ATOM 710 O O . THR A 1 90 ? 5.408 2.854 -9.276 1.00 95.44 90 THR A O 1
ATOM 713 N N . GLU A 1 91 ? 5.014 2.439 -7.110 1.00 92.88 91 GLU A N 1
ATOM 714 C CA . GLU A 1 91 ? 3.988 3.468 -6.938 1.00 92.88 91 GLU A CA 1
ATOM 715 C C . GLU A 1 91 ? 4.548 4.896 -7.043 1.00 92.88 91 GLU A C 1
ATOM 717 O O . GLU A 1 91 ? 3.866 5.790 -7.526 1.00 92.88 91 GLU A O 1
ATOM 722 N N . LYS A 1 92 ? 5.803 5.126 -6.631 1.00 88.94 92 LYS A N 1
ATOM 723 C CA . LYS A 1 92 ? 6.449 6.449 -6.731 1.00 88.94 92 LYS A CA 1
ATOM 724 C C . LYS A 1 92 ? 7.054 6.717 -8.104 1.00 88.94 92 LYS A C 1
ATOM 726 O O . LYS A 1 92 ? 7.284 7.875 -8.447 1.00 88.94 92 LYS A O 1
ATOM 731 N N . TYR A 1 93 ? 7.342 5.674 -8.876 1.00 89.44 93 TYR A N 1
ATOM 732 C CA . TYR A 1 93 ? 7.999 5.787 -10.171 1.00 89.44 93 TYR A CA 1
ATOM 733 C C . TYR A 1 93 ? 6.989 6.102 -11.284 1.00 89.44 93 TYR A C 1
ATOM 735 O O . TYR A 1 93 ? 6.754 5.318 -12.202 1.00 89.44 93 TYR A O 1
ATOM 743 N N . MET A 1 94 ? 6.378 7.284 -11.180 1.00 83.88 94 MET A N 1
ATOM 744 C CA . MET A 1 94 ? 5.282 7.754 -12.034 1.00 83.88 94 MET A CA 1
ATOM 745 C C . MET A 1 94 ? 5.774 8.558 -13.247 1.00 83.88 94 MET A C 1
ATOM 747 O O . MET A 1 94 ? 5.249 9.629 -13.540 1.00 83.88 94 MET A O 1
ATOM 751 N N . ILE A 1 95 ? 6.811 8.079 -13.939 1.00 88.38 95 ILE A N 1
ATOM 752 C CA . ILE A 1 95 ? 7.344 8.778 -15.124 1.00 88.38 95 ILE A CA 1
ATOM 753 C C . ILE A 1 95 ? 6.532 8.437 -16.380 1.00 88.38 95 ILE A C 1
ATOM 755 O O . ILE A 1 95 ? 6.220 9.311 -17.183 1.00 88.38 95 ILE A O 1
ATOM 759 N N . SER A 1 96 ? 6.141 7.169 -16.540 1.00 90.69 96 SER A N 1
ATOM 760 C CA . SER A 1 96 ? 5.362 6.705 -17.690 1.00 90.69 96 SER A CA 1
ATOM 761 C C . SER A 1 96 ? 3.888 6.528 -17.338 1.00 90.69 96 SER A C 1
ATOM 763 O O . SER A 1 96 ? 3.542 5.785 -16.415 1.00 90.69 96 SER A O 1
ATOM 765 N N . GLY A 1 97 ? 2.998 7.124 -18.138 1.00 92.88 97 GLY A N 1
ATOM 766 C CA . GLY A 1 97 ? 1.555 6.883 -18.034 1.00 92.88 97 GLY A CA 1
ATOM 767 C C . GLY A 1 97 ? 1.195 5.403 -18.210 1.00 92.88 97 GLY A C 1
ATOM 768 O O . GLY A 1 97 ? 0.304 4.900 -17.527 1.00 92.88 97 GLY A O 1
ATOM 769 N N . LYS A 1 98 ? 1.953 4.674 -19.042 1.00 94.38 98 LYS A N 1
ATOM 770 C CA . LYS A 1 98 ? 1.760 3.234 -19.247 1.00 94.38 98 LYS A CA 1
ATOM 771 C C . LYS A 1 98 ? 2.128 2.417 -18.007 1.00 94.38 98 LYS A C 1
ATOM 773 O O . LYS A 1 98 ? 1.458 1.428 -17.723 1.00 94.38 98 LYS A O 1
ATOM 778 N N . SER A 1 99 ? 3.133 2.846 -17.238 1.00 94.31 99 SER A N 1
ATOM 779 C CA . SER A 1 99 ? 3.472 2.213 -15.954 1.00 94.31 99 SER A CA 1
ATOM 780 C C . SER A 1 99 ? 2.289 2.275 -14.983 1.00 94.31 99 SER A C 1
ATOM 782 O O . SER A 1 99 ? 1.875 1.259 -14.423 1.00 94.31 99 SER A O 1
ATOM 784 N N . MET A 1 100 ? 1.672 3.455 -14.869 1.00 94.06 100 MET A N 1
ATOM 785 C CA . MET A 1 100 ? 0.511 3.666 -14.002 1.00 94.06 100 MET A CA 1
ATOM 786 C C . MET A 1 100 ? -0.734 2.924 -14.480 1.00 94.06 100 MET A C 1
ATOM 788 O O . MET A 1 100 ? -1.486 2.404 -13.659 1.00 94.06 100 MET A O 1
ATOM 792 N N . GLU A 1 101 ? -0.950 2.843 -15.792 1.00 96.00 101 GLU A N 1
ATOM 793 C CA . GLU A 1 101 ? -2.014 2.025 -16.378 1.00 96.00 101 GLU A CA 1
ATOM 794 C C . GLU A 1 101 ? -1.858 0.549 -15.980 1.00 96.00 101 GLU A C 1
ATOM 796 O O . GLU A 1 101 ? -2.808 -0.054 -15.484 1.00 96.00 101 GLU A O 1
ATOM 801 N N . ILE A 1 102 ? -0.651 -0.016 -16.114 1.00 95.75 102 ILE A N 1
ATOM 802 C CA . ILE A 1 102 ? -0.377 -1.409 -15.731 1.00 95.75 102 ILE A CA 1
ATOM 803 C C . ILE A 1 102 ? -0.608 -1.610 -14.230 1.00 95.75 102 ILE A C 1
ATOM 805 O O . ILE A 1 102 ? -1.274 -2.571 -13.850 1.00 95.75 102 ILE A O 1
ATOM 809 N N . LEU A 1 103 ? -0.108 -0.713 -13.373 1.00 96.19 103 LEU A N 1
ATOM 810 C CA . LEU A 1 103 ? -0.303 -0.822 -11.924 1.00 96.19 103 LEU A CA 1
ATOM 811 C C . LEU A 1 103 ? -1.793 -0.786 -11.544 1.00 96.19 103 LEU A C 1
ATOM 813 O O . LEU A 1 103 ? -2.234 -1.588 -10.725 1.00 96.19 103 LEU A O 1
ATOM 817 N N . ARG A 1 104 ? -2.581 0.087 -12.184 1.00 95.69 104 ARG A N 1
ATOM 818 C CA . ARG A 1 104 ? -4.038 0.162 -11.991 1.00 95.69 104 ARG A CA 1
ATOM 819 C C . ARG A 1 104 ? -4.732 -1.137 -12.379 1.00 95.69 104 ARG A C 1
ATOM 821 O O . ARG A 1 104 ? -5.537 -1.625 -11.596 1.00 95.69 104 ARG A O 1
ATOM 828 N N . ILE A 1 105 ? -4.383 -1.711 -13.531 1.00 96.44 105 ILE A N 1
ATOM 829 C CA . ILE A 1 105 ? -4.923 -3.002 -13.985 1.00 96.44 105 ILE A CA 1
ATOM 830 C C . ILE A 1 105 ? -4.566 -4.116 -12.994 1.00 96.44 105 ILE A C 1
ATOM 832 O O . ILE A 1 105 ? -5.409 -4.949 -12.665 1.00 96.44 105 ILE A O 1
ATOM 836 N N . LEU A 1 106 ? -3.327 -4.141 -12.486 1.00 96.19 106 LEU A N 1
ATOM 837 C CA . LEU A 1 106 ? -2.920 -5.120 -11.475 1.00 96.19 106 LEU A CA 1
ATOM 838 C C . LEU A 1 106 ? -3.791 -5.011 -10.219 1.00 96.19 106 LEU A C 1
ATOM 840 O O . LEU A 1 106 ? -4.268 -6.029 -9.711 1.00 96.19 106 LEU A O 1
ATOM 844 N N . ASP A 1 107 ? -4.009 -3.789 -9.739 1.00 96.00 107 ASP A N 1
ATOM 845 C CA . ASP A 1 107 ? -4.779 -3.515 -8.528 1.00 96.00 107 ASP A CA 1
ATOM 846 C C . ASP A 1 107 ? -6.291 -3.740 -8.702 1.00 96.00 107 ASP A C 1
ATOM 848 O O . ASP A 1 107 ? -6.959 -4.105 -7.736 1.00 96.00 107 ASP A O 1
ATOM 852 N N . SER A 1 108 ? -6.840 -3.579 -9.910 1.00 95.50 108 SER A N 1
ATOM 853 C CA . SER A 1 108 ? -8.271 -3.776 -10.175 1.00 95.50 108 SER A CA 1
ATOM 854 C C . SER A 1 108 ? -8.634 -5.208 -10.565 1.00 95.50 108 SER A C 1
ATOM 856 O O . SER A 1 108 ? -9.613 -5.753 -10.064 1.00 95.50 108 SER A O 1
ATOM 858 N N . GLU A 1 109 ? -7.870 -5.827 -11.465 1.00 96.12 109 GLU A N 1
ATOM 859 C CA . GLU A 1 109 ? -8.239 -7.102 -12.101 1.00 96.12 109 GLU A CA 1
ATOM 860 C C . GLU A 1 109 ? -7.458 -8.299 -11.554 1.00 96.12 109 GLU A C 1
ATOM 862 O O . GLU A 1 109 ? -7.906 -9.440 -11.661 1.00 96.12 109 GLU A O 1
ATOM 867 N N . TYR A 1 110 ? -6.286 -8.063 -10.958 1.00 96.00 110 TYR A N 1
ATOM 868 C CA . TYR A 1 110 ? -5.369 -9.127 -10.538 1.00 96.00 110 TYR A CA 1
ATOM 869 C C . TYR A 1 110 ? -5.046 -9.104 -9.042 1.00 96.00 110 TYR A C 1
ATOM 871 O O . TYR A 1 110 ? -4.085 -9.746 -8.616 1.00 96.00 110 TYR A O 1
ATOM 879 N N . MET A 1 111 ? -5.860 -8.421 -8.231 1.00 95.62 111 MET A N 1
ATOM 880 C CA . MET A 1 111 ? -5.690 -8.312 -6.776 1.00 95.62 111 MET A CA 1
ATOM 881 C C . MET A 1 111 ? -5.476 -9.675 -6.100 1.00 95.62 111 MET A C 1
ATOM 883 O O . MET A 1 111 ? -4.516 -9.859 -5.356 1.00 95.62 111 MET A O 1
ATOM 887 N N . GLU A 1 112 ? -6.311 -10.670 -6.409 1.00 94.25 112 GLU A N 1
ATOM 888 C CA . GLU A 1 112 ? -6.185 -12.018 -5.836 1.00 94.25 112 GLU A CA 1
ATOM 889 C C . GLU A 1 112 ? -4.854 -12.691 -6.186 1.00 94.25 112 GLU A C 1
ATOM 891 O O . GLU A 1 112 ? -4.287 -13.424 -5.377 1.00 94.25 112 GLU A O 1
ATOM 896 N N . ASN A 1 113 ? -4.328 -12.443 -7.387 1.00 94.12 113 ASN A N 1
ATOM 897 C CA . ASN A 1 113 ? -3.030 -12.971 -7.786 1.00 94.12 113 ASN A CA 1
ATOM 898 C C . ASN A 1 113 ? -1.888 -12.243 -7.081 1.00 94.12 113 ASN A C 1
ATOM 900 O O . ASN A 1 113 ? -0.919 -12.888 -6.689 1.00 94.12 113 ASN A O 1
ATOM 904 N N . GLN A 1 114 ? -2.008 -10.926 -6.900 1.00 94.31 114 GLN A N 1
ATOM 905 C CA . GLN A 1 114 ? -1.034 -10.149 -6.141 1.00 94.31 114 GLN A CA 1
ATOM 906 C C . GLN A 1 114 ? -0.958 -10.644 -4.691 1.00 94.31 114 GLN A C 1
ATOM 908 O O . GLN A 1 114 ? 0.133 -10.922 -4.201 1.00 94.31 114 GLN A O 1
ATOM 913 N N . LEU A 1 115 ? -2.102 -10.843 -4.027 1.00 94.88 115 LEU A N 1
ATOM 914 C CA . LEU A 1 115 ? -2.178 -11.283 -2.627 1.00 94.88 115 LEU A CA 1
ATOM 915 C C . LEU A 1 115 ? -1.501 -12.636 -2.352 1.00 94.88 115 LEU A C 1
ATOM 917 O O . LEU A 1 115 ? -1.063 -12.879 -1.231 1.00 94.88 115 LEU A O 1
ATOM 921 N N . GLN A 1 116 ? -1.366 -13.508 -3.356 1.00 92.69 116 GLN A N 1
ATOM 922 C CA . GLN A 1 116 ? -0.670 -14.794 -3.202 1.00 92.69 116 GLN A CA 1
ATOM 923 C C . GLN A 1 116 ? 0.833 -14.638 -2.949 1.00 92.69 116 GLN A C 1
ATOM 925 O O . GLN A 1 116 ? 1.443 -15.502 -2.319 1.00 92.69 116 GLN A O 1
ATOM 930 N N . VAL A 1 117 ? 1.432 -13.557 -3.453 1.00 93.44 117 VAL A N 1
ATOM 931 C CA . VAL A 1 117 ? 2.884 -13.323 -3.414 1.00 93.44 117 VAL A CA 1
ATOM 932 C C . VAL A 1 117 ? 3.269 -12.022 -2.717 1.00 93.44 117 VAL A C 1
ATOM 934 O O . VAL A 1 117 ? 4.446 -11.808 -2.426 1.00 93.44 1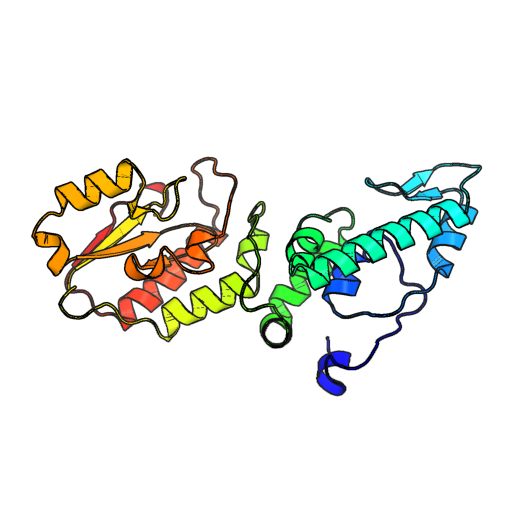17 VAL A O 1
ATOM 937 N N . PHE A 1 118 ? 2.300 -11.155 -2.420 1.00 96.50 118 PHE A N 1
ATOM 938 C CA . PHE A 1 118 ? 2.553 -9.900 -1.731 1.00 96.50 118 PHE A CA 1
ATOM 939 C C . PHE A 1 118 ? 3.071 -10.160 -0.303 1.00 96.50 118 PHE A C 1
ATOM 941 O O . PHE A 1 118 ? 2.559 -11.038 0.402 1.00 96.50 118 PHE A O 1
ATOM 948 N N . PRO A 1 119 ? 4.085 -9.417 0.173 1.00 95.81 119 PRO A N 1
ATOM 949 C CA . PRO A 1 119 ? 4.580 -9.583 1.532 1.00 95.81 119 PRO A CA 1
ATOM 950 C C . PRO A 1 119 ? 3.492 -9.295 2.572 1.00 95.81 119 PRO A C 1
ATOM 952 O O . PRO A 1 119 ? 2.897 -8.225 2.569 1.00 95.81 119 PRO A O 1
ATOM 955 N N . ARG A 1 120 ? 3.306 -10.194 3.547 1.00 93.56 120 ARG A N 1
ATOM 956 C CA . ARG A 1 120 ? 2.344 -9.982 4.651 1.00 93.56 120 ARG A CA 1
ATOM 957 C C . ARG A 1 120 ? 2.605 -8.715 5.473 1.00 93.56 120 ARG A C 1
ATOM 959 O O . ARG A 1 120 ? 1.690 -8.196 6.100 1.00 93.56 120 ARG A O 1
ATOM 966 N N . ILE A 1 121 ? 3.869 -8.294 5.547 1.00 96.12 121 ILE A N 1
ATOM 967 C CA . ILE A 1 121 ? 4.326 -7.094 6.252 1.00 96.12 121 ILE A CA 1
ATOM 968 C C . ILE A 1 121 ? 5.414 -6.441 5.402 1.00 96.12 121 ILE A C 1
ATOM 970 O O . ILE A 1 121 ? 6.383 -7.106 5.012 1.00 96.12 121 ILE A O 1
ATOM 974 N N . THR A 1 122 ? 5.274 -5.139 5.176 1.00 97.12 122 THR A N 1
ATOM 975 C CA . THR A 1 122 ? 6.319 -4.262 4.639 1.00 97.12 122 THR A CA 1
ATOM 976 C C . THR A 1 122 ? 6.951 -3.438 5.772 1.00 97.12 122 THR A C 1
ATOM 978 O O . THR A 1 122 ? 6.314 -3.242 6.810 1.00 97.12 122 THR A O 1
ATOM 981 N N . PRO A 1 123 ? 8.194 -2.937 5.622 1.00 97.06 123 PRO A N 1
ATOM 982 C CA . PRO A 1 123 ? 8.839 -2.131 6.665 1.00 97.06 123 PRO A CA 1
ATOM 983 C C . PRO A 1 123 ? 8.084 -0.836 6.996 1.00 97.06 123 PRO A C 1
ATOM 985 O O . PRO A 1 123 ? 8.139 -0.359 8.125 1.00 97.06 123 PRO A O 1
ATOM 988 N N . TYR A 1 124 ? 7.406 -0.264 6.002 1.00 96.56 124 TYR A N 1
ATOM 989 C CA . TYR A 1 124 ? 6.574 0.931 6.104 1.00 96.56 124 TYR A CA 1
ATOM 990 C C . TYR A 1 124 ? 5.627 1.009 4.897 1.00 96.56 124 TYR A C 1
ATOM 992 O O . TYR A 1 124 ? 5.802 0.282 3.912 1.00 96.56 124 TYR A O 1
ATOM 1000 N N . ILE A 1 125 ? 4.646 1.909 4.970 1.00 97.25 125 ILE A N 1
ATOM 1001 C CA . ILE A 1 125 ? 3.753 2.283 3.866 1.00 97.25 125 ILE A CA 1
ATOM 1002 C C . ILE A 1 125 ? 3.809 3.805 3.714 1.00 97.25 125 ILE A C 1
ATOM 1004 O O . ILE A 1 125 ? 3.438 4.515 4.646 1.00 97.25 125 ILE A O 1
ATOM 1008 N N . ARG A 1 126 ? 4.263 4.325 2.568 1.00 95.88 126 ARG A N 1
ATOM 1009 C CA . ARG A 1 126 ? 4.180 5.771 2.276 1.00 95.88 126 ARG A CA 1
ATOM 1010 C C . ARG A 1 126 ? 3.008 6.019 1.347 1.00 95.88 126 ARG A C 1
ATOM 1012 O O . ARG A 1 126 ? 3.150 5.931 0.130 1.00 95.88 126 ARG A O 1
ATOM 1019 N N . ALA A 1 127 ? 1.860 6.293 1.947 1.00 94.31 127 ALA A N 1
ATOM 1020 C CA . ALA A 1 127 ? 0.610 6.477 1.244 1.00 94.31 127 ALA A CA 1
ATOM 1021 C C . ALA A 1 127 ? 0.490 7.910 0.721 1.00 94.31 127 ALA A C 1
ATOM 1023 O O . ALA A 1 127 ? -0.233 8.727 1.279 1.00 94.31 127 ALA A O 1
ATOM 1024 N N . ASN A 1 128 ? 1.289 8.238 -0.292 1.00 92.00 128 ASN A N 1
ATOM 1025 C CA . ASN A 1 128 ? 1.425 9.608 -0.786 1.00 92.00 128 ASN A CA 1
ATOM 1026 C C . ASN A 1 128 ? 0.341 10.010 -1.794 1.00 92.00 128 ASN A C 1
ATOM 1028 O O . ASN A 1 128 ? 0.205 11.198 -2.074 1.00 92.00 128 ASN A O 1
ATOM 1032 N N . ASP A 1 129 ? -0.380 9.040 -2.351 1.00 89.69 129 ASP A N 1
ATOM 1033 C CA . ASP A 1 129 ? -1.353 9.237 -3.422 1.00 89.69 129 ASP A CA 1
ATOM 1034 C C . ASP A 1 129 ? -2.620 8.406 -3.170 1.00 89.69 129 ASP A C 1
ATOM 1036 O O . ASP A 1 129 ? -2.603 7.427 -2.421 1.00 89.69 129 ASP A O 1
ATOM 1040 N N . ILE A 1 130 ? -3.727 8.776 -3.817 1.00 91.38 130 ILE A N 1
ATOM 1041 C CA . ILE A 1 130 ? -5.007 8.072 -3.698 1.00 91.38 130 ILE A CA 1
ATOM 1042 C C . ILE A 1 130 ? -4.922 6.607 -4.153 1.00 91.38 130 ILE A C 1
ATOM 1044 O O . ILE A 1 130 ? -5.615 5.744 -3.617 1.00 91.38 130 ILE A O 1
ATOM 1048 N N . MET A 1 131 ? -4.013 6.289 -5.078 1.00 90.50 131 MET A N 1
ATOM 1049 C CA . MET A 1 131 ? -3.739 4.921 -5.522 1.00 90.50 131 MET A CA 1
ATOM 1050 C C . MET A 1 131 ? -3.273 4.009 -4.381 1.00 90.50 131 MET A C 1
ATOM 1052 O O . MET A 1 131 ? -3.456 2.790 -4.456 1.00 90.50 131 MET A O 1
ATOM 1056 N N . SER A 1 132 ? -2.736 4.572 -3.292 1.00 94.88 132 SER A N 1
ATOM 1057 C CA . SER A 1 132 ? -2.379 3.806 -2.101 1.00 94.88 132 SER A CA 1
ATOM 1058 C C . SER A 1 132 ? -3.587 3.098 -1.481 1.00 94.88 132 SER A C 1
ATOM 1060 O O . SER A 1 132 ? -3.416 2.058 -0.847 1.00 94.88 132 SER A O 1
ATOM 1062 N N . LEU A 1 133 ? -4.812 3.600 -1.692 1.00 96.06 133 LEU A N 1
ATOM 1063 C CA . LEU A 1 133 ? -6.039 2.928 -1.255 1.00 96.06 133 LEU A CA 1
ATOM 1064 C C . LEU A 1 133 ? -6.182 1.527 -1.848 1.00 96.06 133 LEU A C 1
ATOM 1066 O O . LEU A 1 133 ? -6.836 0.690 -1.237 1.00 96.06 133 LEU A O 1
ATOM 1070 N N . SER A 1 134 ? -5.583 1.243 -3.001 1.00 95.75 134 SER A N 1
ATOM 1071 C CA . SER A 1 134 ? -5.715 -0.045 -3.687 1.00 95.75 134 SER A CA 1
ATOM 1072 C C . SER A 1 134 ? -4.542 -0.988 -3.433 1.00 95.75 134 SER A C 1
ATOM 1074 O O . SER A 1 134 ? -4.450 -2.033 -4.069 1.00 95.75 134 SER A O 1
ATOM 1076 N N . ARG A 1 135 ? -3.636 -0.669 -2.500 1.00 96.38 135 ARG A N 1
ATOM 1077 C CA . ARG A 1 135 ? -2.503 -1.553 -2.210 1.00 96.38 135 ARG A CA 1
ATOM 1078 C C . ARG A 1 135 ? -2.958 -2.903 -1.639 1.00 96.38 135 ARG A C 1
ATOM 1080 O O . ARG A 1 135 ? -3.823 -2.913 -0.756 1.00 96.38 135 ARG A O 1
ATOM 1087 N N . PRO A 1 136 ? -2.338 -4.027 -2.049 1.00 97.44 136 PRO A N 1
ATOM 1088 C CA . PRO A 1 136 ? -2.752 -5.356 -1.602 1.00 97.44 136 PRO A CA 1
ATOM 1089 C C . PRO A 1 136 ? -2.758 -5.540 -0.078 1.00 97.44 136 PRO A C 1
ATOM 1091 O O . PRO A 1 136 ? -3.731 -6.051 0.470 1.00 97.44 136 PRO A O 1
ATOM 1094 N N . ASP A 1 137 ? -1.726 -5.062 0.623 1.00 97.38 137 ASP A N 1
ATOM 1095 C CA . ASP A 1 137 ? -1.631 -5.103 2.092 1.00 97.38 137 ASP A CA 1
ATOM 1096 C C . ASP A 1 137 ? -2.807 -4.392 2.793 1.00 97.38 137 ASP A C 1
ATOM 1098 O O . ASP A 1 137 ? -3.392 -4.914 3.749 1.00 97.38 137 ASP A O 1
ATOM 1102 N N . LEU A 1 138 ? -3.188 -3.213 2.302 1.00 97.88 138 LEU A N 1
ATOM 1103 C CA . LEU A 1 138 ? -4.296 -2.421 2.838 1.00 97.88 138 LEU A CA 1
ATOM 1104 C C . LEU A 1 138 ? -5.667 -3.001 2.470 1.00 97.88 138 LEU A C 1
ATOM 1106 O O . LEU A 1 138 ? -6.575 -3.003 3.302 1.00 97.88 138 LEU A O 1
ATOM 1110 N N . VAL A 1 139 ? -5.845 -3.511 1.248 1.00 97.56 139 VAL A N 1
ATOM 1111 C CA . VAL A 1 139 ? -7.057 -4.249 0.844 1.00 97.56 139 VAL A CA 1
ATOM 1112 C C . VAL A 1 139 ? -7.250 -5.478 1.734 1.00 97.56 139 VAL A C 1
ATOM 1114 O O . VAL A 1 139 ? -8.323 -5.657 2.310 1.00 97.56 139 VAL A O 1
ATOM 1117 N N . GLU A 1 140 ? -6.206 -6.286 1.926 1.00 97.50 140 GLU A N 1
ATOM 1118 C CA . GLU A 1 140 ? -6.280 -7.492 2.752 1.00 97.50 140 GLU A CA 1
ATOM 1119 C C . GLU A 1 140 ? -6.624 -7.165 4.211 1.00 97.50 140 GLU A C 1
ATOM 1121 O O . GLU A 1 140 ? -7.463 -7.835 4.819 1.00 97.50 140 GLU A O 1
ATOM 1126 N N . TYR A 1 141 ? -6.018 -6.115 4.777 1.00 98.06 141 TYR A N 1
ATOM 1127 C CA . TYR A 1 141 ? -6.353 -5.648 6.121 1.00 98.06 141 TYR A CA 1
ATOM 1128 C C . TYR A 1 141 ? -7.831 -5.264 6.242 1.00 98.06 141 TYR A C 1
ATOM 1130 O O . TYR A 1 141 ? -8.519 -5.740 7.146 1.00 98.06 141 TYR A O 1
ATOM 1138 N N . ARG A 1 142 ? -8.342 -4.440 5.321 1.00 98.12 142 ARG A N 1
ATOM 1139 C CA . ARG A 1 142 ? -9.737 -3.978 5.357 1.00 98.12 142 ARG A CA 1
ATOM 1140 C C . ARG A 1 142 ? -10.717 -5.139 5.215 1.00 98.12 142 ARG A C 1
ATOM 1142 O O . ARG A 1 142 ? -11.685 -5.193 5.974 1.00 98.12 142 ARG A O 1
ATOM 1149 N N . ASN A 1 143 ? -10.417 -6.111 4.353 1.00 97.19 143 ASN A N 1
ATOM 1150 C CA . ASN A 1 143 ? -11.188 -7.352 4.222 1.00 97.19 143 ASN A CA 1
ATOM 1151 C C . ASN A 1 143 ? -11.176 -8.174 5.521 1.00 97.19 143 ASN A C 1
ATOM 1153 O O . ASN A 1 143 ? -12.186 -8.762 5.901 1.00 97.19 143 ASN A O 1
ATOM 1157 N N . LYS A 1 144 ? -10.055 -8.196 6.254 1.00 97.06 144 LYS A N 1
ATOM 1158 C CA . LYS A 1 144 ? -9.976 -8.868 7.562 1.00 97.06 144 LYS A CA 1
ATOM 1159 C C . LYS A 1 144 ? -10.812 -8.167 8.631 1.00 97.06 144 LYS A C 1
ATOM 1161 O O . LYS A 1 144 ? -11.538 -8.828 9.376 1.00 97.06 144 LYS A O 1
ATOM 1166 N N . ILE A 1 145 ? -10.735 -6.840 8.696 1.00 97.88 145 ILE A N 1
ATOM 1167 C CA . ILE A 1 145 ? -11.495 -6.034 9.659 1.00 97.88 145 ILE A CA 1
ATOM 1168 C C . ILE A 1 145 ? -13.002 -6.140 9.417 1.00 97.88 145 ILE A C 1
ATOM 1170 O O . ILE A 1 145 ? -13.767 -6.303 10.361 1.00 97.88 145 ILE A O 1
ATOM 1174 N N . THR A 1 146 ? -13.445 -6.086 8.168 1.00 97.25 146 THR A N 1
ATOM 1175 C CA . THR A 1 146 ? -14.875 -6.165 7.833 1.00 97.25 146 THR A CA 1
ATOM 1176 C C . THR A 1 146 ? -15.403 -7.603 7.853 1.00 97.25 146 THR A C 1
ATOM 1178 O O . THR A 1 146 ? -16.522 -7.842 8.307 1.00 97.25 146 THR A O 1
ATOM 1181 N N . GLY A 1 147 ? -14.591 -8.578 7.431 1.00 96.62 147 GLY A N 1
ATOM 1182 C CA . GLY A 1 147 ? -15.004 -9.973 7.265 1.00 96.62 147 GLY A CA 1
ATOM 1183 C C . GLY A 1 147 ? -14.829 -10.878 8.487 1.00 96.62 147 GLY A C 1
ATOM 1184 O O . GLY A 1 147 ? -15.537 -11.879 8.592 1.00 96.62 147 GLY A O 1
ATOM 1185 N N . TYR A 1 148 ? -13.919 -10.561 9.417 1.00 95.81 148 TYR A N 1
ATOM 1186 C CA . TYR A 1 148 ? -13.559 -11.476 10.513 1.00 95.81 148 TYR A CA 1
ATOM 1187 C C . TYR A 1 148 ? -13.560 -10.835 11.895 1.00 95.81 148 TYR A C 1
ATOM 1189 O O . TYR A 1 148 ? -13.950 -11.504 12.854 1.00 95.81 148 TYR A O 1
ATOM 1197 N N . TYR A 1 149 ? -13.143 -9.573 12.015 1.00 97.19 149 TYR A N 1
ATOM 1198 C CA . TYR A 1 149 ? -13.012 -8.924 13.317 1.00 97.19 149 TYR A CA 1
ATOM 1199 C C . TYR A 1 149 ? -14.353 -8.869 14.065 1.00 97.19 149 TYR A C 1
ATOM 1201 O O . TYR A 1 149 ? -15.393 -8.524 13.499 1.00 97.19 149 TYR A O 1
ATOM 1209 N N . MET A 1 150 ? -14.301 -9.185 15.358 1.00 97.12 150 MET A N 1
ATOM 1210 C CA . MET A 1 150 ? -15.418 -9.069 16.288 1.00 97.12 150 MET A CA 1
ATOM 1211 C C . MET A 1 150 ? -15.013 -8.151 17.433 1.00 97.12 150 MET A C 1
ATOM 1213 O O . MET A 1 150 ? -13.917 -8.276 17.980 1.00 97.12 150 MET A O 1
ATOM 1217 N N . ARG A 1 151 ? -15.917 -7.256 17.822 1.00 96.69 151 ARG A N 1
ATOM 1218 C CA . ARG A 1 151 ? -15.736 -6.355 18.953 1.00 96.69 151 ARG A CA 1
ATOM 1219 C C . ARG A 1 151 ? -15.457 -7.163 20.225 1.00 96.69 151 ARG A C 1
ATOM 1221 O O . ARG A 1 151 ? -16.036 -8.241 20.401 1.00 96.69 151 ARG A O 1
ATOM 1228 N N . PRO A 1 152 ? -14.661 -6.630 21.162 1.00 95.94 152 PRO A N 1
ATOM 1229 C CA . PRO A 1 152 ? -14.456 -7.290 22.441 1.00 95.94 152 PRO A CA 1
ATOM 1230 C C . PRO A 1 152 ? -15.760 -7.405 23.244 1.00 95.94 152 PRO A C 1
ATOM 1232 O O . PRO A 1 152 ? -16.627 -6.527 23.190 1.00 95.94 152 PRO A O 1
ATOM 1235 N N . SER A 1 153 ? -15.878 -8.478 24.028 1.00 94.12 153 SER A N 1
ATOM 1236 C CA . SER A 1 153 ? -17.039 -8.705 24.897 1.00 94.12 153 SER A CA 1
ATOM 1237 C C . SER A 1 153 ? -17.231 -7.557 25.895 1.00 94.12 153 SER A C 1
ATOM 1239 O O . SER A 1 153 ? -16.266 -6.976 26.390 1.00 94.12 153 SER A O 1
ATOM 1241 N N . GLY A 1 154 ? -18.489 -7.213 26.176 1.00 93.94 154 GLY A N 1
ATOM 1242 C CA . GLY A 1 154 ? -18.861 -6.130 27.092 1.00 93.94 154 GLY A CA 1
ATOM 1243 C C . GLY A 1 154 ? -18.774 -4.715 26.509 1.00 93.94 154 GLY A C 1
ATOM 1244 O O . GLY A 1 154 ? -19.297 -3.790 27.125 1.00 93.94 154 GLY A O 1
ATOM 1245 N N . LYS A 1 155 ? -18.185 -4.525 25.318 1.00 96.69 155 LYS A N 1
ATOM 1246 C CA . LYS A 1 155 ? -18.093 -3.211 24.666 1.00 96.69 155 LYS A CA 1
ATOM 1247 C C . LYS A 1 155 ? -19.288 -2.936 23.751 1.00 96.69 155 LYS A C 1
ATOM 1249 O O . LYS A 1 155 ? -19.216 -3.110 22.534 1.00 96.69 155 LYS A O 1
ATOM 1254 N N . ASP A 1 156 ? -20.412 -2.537 24.338 1.00 96.12 156 ASP A N 1
ATOM 1255 C CA . ASP A 1 156 ? -21.679 -2.410 23.624 1.00 96.12 156 ASP A CA 1
ATOM 1256 C C . ASP A 1 156 ? -21.852 -1.111 22.810 1.00 96.12 156 ASP A C 1
ATOM 1258 O O . ASP A 1 156 ? -22.653 -1.088 21.872 1.00 96.12 156 ASP A O 1
ATOM 1262 N N . ILE A 1 157 ? -21.061 -0.076 23.110 1.00 98.06 157 ILE A N 1
ATOM 1263 C CA . ILE A 1 157 ? -21.122 1.253 22.482 1.00 98.06 157 ILE A CA 1
ATOM 1264 C C . ILE A 1 157 ? -19.935 1.438 21.530 1.00 98.06 157 ILE A C 1
ATOM 1266 O O . ILE A 1 157 ? -18.791 1.314 21.957 1.00 98.06 157 ILE A O 1
ATOM 1270 N N . LEU A 1 158 ? -20.181 1.785 20.265 1.00 98.38 158 LEU A N 1
ATOM 1271 C CA . LEU A 1 158 ? -19.129 2.163 19.314 1.00 98.38 158 LEU A CA 1
ATOM 1272 C C . LEU A 1 158 ? -18.815 3.655 19.433 1.00 98.38 158 LEU A C 1
ATOM 1274 O O . LEU A 1 158 ? -19.718 4.485 19.343 1.00 98.38 158 LEU A O 1
ATOM 1278 N N . LEU A 1 159 ? -17.535 3.988 19.573 1.00 97.88 159 LEU A N 1
ATOM 1279 C CA . LEU A 1 159 ? -17.016 5.347 19.482 1.00 97.88 159 LEU A CA 1
ATOM 1280 C C . LEU A 1 159 ? -16.031 5.438 18.312 1.00 97.88 159 LEU A C 1
ATOM 1282 O O . LEU A 1 159 ? -14.940 4.867 18.372 1.00 97.88 159 LEU A O 1
ATOM 1286 N N . LEU A 1 160 ? -16.419 6.172 17.269 1.00 98.00 160 LEU A N 1
ATOM 1287 C CA . LEU A 1 160 ? -15.553 6.506 16.140 1.00 98.00 160 LEU A CA 1
ATOM 1288 C C . LEU A 1 160 ? -14.741 7.761 16.471 1.00 98.00 160 LEU A C 1
ATOM 1290 O O . LEU A 1 160 ? -15.309 8.756 16.920 1.00 98.00 160 LEU A O 1
ATOM 1294 N N . ILE A 1 161 ? -13.425 7.716 16.260 1.00 95.88 161 ILE A N 1
ATOM 1295 C CA . ILE A 1 161 ? -12.488 8.796 16.615 1.00 95.88 161 ILE A CA 1
ATOM 1296 C C . ILE A 1 161 ? -11.541 9.051 15.431 1.00 95.88 161 ILE A C 1
ATOM 1298 O O . ILE A 1 161 ? -11.109 8.086 14.802 1.00 95.88 161 ILE A O 1
ATOM 1302 N N . PRO A 1 162 ? -11.141 10.298 15.120 1.00 93.81 162 PRO A N 1
ATOM 1303 C CA . PRO A 1 162 ? -10.143 10.561 14.093 1.00 93.81 162 PRO A CA 1
ATOM 1304 C C . PRO A 1 162 ? -8.759 10.036 14.490 1.00 93.81 162 PRO A C 1
ATOM 1306 O O . PRO A 1 162 ? -8.400 9.928 15.670 1.00 93.81 162 PRO A O 1
ATOM 1309 N N . CYS A 1 163 ? -7.931 9.772 13.484 1.00 92.50 163 CYS A N 1
ATOM 1310 C CA . CYS A 1 163 ? -6.518 9.477 13.686 1.00 92.50 163 CYS A CA 1
ATOM 1311 C C . CYS A 1 163 ? -5.733 10.642 14.309 1.00 92.50 163 CYS A C 1
ATOM 1313 O O . CYS A 1 163 ? -6.191 11.780 14.416 1.00 92.50 163 CYS A O 1
ATOM 1315 N N . SER A 1 164 ? -4.492 10.352 14.692 1.00 91.31 164 SER A N 1
ATOM 1316 C CA . SER A 1 164 ? -3.500 11.343 15.109 1.00 91.31 164 SER A CA 1
ATOM 1317 C C . SER A 1 164 ? -2.159 11.073 14.436 1.00 91.31 164 SER A C 1
ATOM 1319 O O . SER A 1 164 ? -1.855 9.925 14.124 1.00 91.31 164 SER A O 1
ATOM 1321 N N . ALA A 1 165 ? -1.325 12.108 14.289 1.00 86.88 165 ALA A N 1
ATOM 1322 C CA . ALA A 1 165 ? 0.008 11.969 13.692 1.00 86.88 165 ALA A CA 1
ATOM 1323 C C . ALA A 1 165 ? 0.889 10.952 14.444 1.00 86.88 165 ALA A C 1
ATOM 1325 O O . ALA A 1 165 ? 1.537 10.105 13.840 1.00 86.88 165 ALA A O 1
ATOM 1326 N N . ARG A 1 166 ? 0.881 10.995 15.785 1.00 90.69 166 ARG A N 1
ATOM 1327 C CA . ARG A 1 166 ? 1.621 10.028 16.605 1.00 90.69 166 ARG A CA 1
ATOM 1328 C C . ARG A 1 166 ? 0.884 8.688 16.647 1.00 90.69 166 ARG A C 1
ATOM 1330 O O . ARG A 1 166 ? -0.283 8.657 17.041 1.00 90.69 166 ARG A O 1
ATOM 1337 N N . LYS A 1 167 ? 1.609 7.613 16.326 1.00 93.75 167 LYS A N 1
ATOM 1338 C CA . LYS A 1 167 ? 1.198 6.207 16.461 1.00 93.75 167 LYS A CA 1
ATOM 1339 C C . LYS A 1 167 ? 2.077 5.492 17.507 1.00 93.75 167 LYS A C 1
ATOM 1341 O O . LYS A 1 167 ? 3.240 5.878 17.650 1.00 93.75 167 LYS A O 1
ATOM 1346 N N . PRO A 1 168 ? 1.561 4.490 18.242 1.00 94.12 168 PRO A N 1
ATOM 1347 C CA . PRO A 1 168 ? 0.146 4.104 18.314 1.00 94.12 168 PRO A CA 1
ATOM 1348 C C . PRO A 1 168 ? -0.718 5.260 18.843 1.00 94.12 168 PRO A C 1
ATOM 1350 O O . PRO A 1 168 ? -0.246 6.084 19.634 1.00 94.12 168 PRO A O 1
ATOM 1353 N N . TYR A 1 169 ? -1.958 5.375 18.357 1.00 95.06 169 TYR A N 1
ATOM 1354 C CA . TYR A 1 169 ? -2.752 6.595 18.532 1.00 95.06 169 TYR A CA 1
ATOM 1355 C C . TYR A 1 169 ? -3.042 6.910 19.997 1.00 95.06 169 TYR A C 1
ATOM 1357 O O . TYR A 1 169 ? -3.018 8.086 20.360 1.00 95.06 169 TYR A O 1
ATOM 1365 N N . SER A 1 170 ? -3.221 5.896 20.853 1.00 94.94 170 SER A N 1
ATOM 1366 C CA . SER A 1 170 ? -3.392 6.050 22.310 1.00 94.94 170 SER A CA 1
ATOM 1367 C C . SER A 1 170 ? -2.283 6.848 23.000 1.00 94.94 170 SER A C 1
ATOM 1369 O O . SER A 1 170 ? -2.502 7.414 24.070 1.00 94.94 170 SER A O 1
ATOM 1371 N N . GLN A 1 171 ? -1.093 6.948 22.399 1.00 94.75 171 GLN A N 1
ATOM 1372 C CA . GLN A 1 171 ? 0.007 7.741 22.946 1.00 94.75 171 GLN A CA 1
ATOM 1373 C C . GLN A 1 171 ? -0.036 9.221 22.547 1.00 94.75 171 GLN A C 1
ATOM 1375 O O . GLN A 1 171 ? 0.749 10.020 23.072 1.00 94.75 171 GLN A O 1
ATOM 1380 N N . SER A 1 172 ? -0.919 9.613 21.630 1.00 96.12 172 SER A N 1
ATOM 1381 C CA . SER A 1 172 ? -1.086 11.008 21.229 1.00 96.12 172 SER A CA 1
ATOM 1382 C C . SER A 1 172 ? -1.771 11.837 22.321 1.00 96.12 172 SER A C 1
ATOM 1384 O O . SER A 1 172 ? -2.574 11.331 23.102 1.00 96.12 172 SER A O 1
ATOM 1386 N N . LYS A 1 173 ? -1.485 13.147 22.364 1.00 95.50 173 LYS A N 1
ATOM 1387 C CA . LYS A 1 173 ? -2.107 14.067 23.337 1.00 95.50 173 LYS A CA 1
ATOM 1388 C C . LYS A 1 173 ? -3.638 14.049 23.239 1.00 95.50 173 LYS A C 1
ATOM 1390 O O . LYS A 1 173 ? -4.310 14.040 24.263 1.00 95.50 173 LYS A O 1
ATOM 1395 N N . SER A 1 174 ? -4.176 14.023 22.019 1.00 93.62 174 SER A N 1
ATOM 1396 C CA . SER A 1 174 ? -5.622 14.038 21.776 1.00 93.62 174 SER A CA 1
ATOM 1397 C C . SER A 1 174 ? -6.295 12.754 22.255 1.00 93.62 174 SER A C 1
ATOM 1399 O O . SER A 1 174 ? -7.292 12.821 22.965 1.00 93.62 174 SER A O 1
ATOM 1401 N N . HIS A 1 175 ? -5.733 11.585 21.934 1.00 95.88 175 HIS A N 1
ATOM 1402 C CA . HIS A 1 175 ? -6.321 10.311 22.357 1.00 95.88 175 HIS A CA 1
ATOM 1403 C C . HIS A 1 175 ? -6.176 10.078 23.860 1.00 95.88 175 HIS A C 1
ATOM 1405 O O . HIS A 1 175 ? -7.110 9.563 24.461 1.00 95.88 175 HIS A O 1
ATOM 1411 N N . LYS A 1 176 ? -5.080 10.521 24.496 1.00 96.31 176 LYS A N 1
ATOM 1412 C CA . LYS A 1 176 ? -4.955 10.484 25.965 1.00 96.31 176 LYS A CA 1
ATOM 1413 C C . LYS A 1 176 ? -6.093 11.234 26.653 1.00 96.31 176 LYS A C 1
ATOM 1415 O O . LYS A 1 176 ? -6.724 10.674 27.539 1.00 96.31 176 LYS A O 1
ATOM 1420 N N . ARG A 1 177 ? -6.432 12.435 26.170 1.00 96.00 177 ARG A N 1
ATOM 1421 C CA . ARG A 1 177 ? -7.575 13.210 26.683 1.00 96.00 177 ARG A CA 1
ATOM 1422 C C . ARG A 1 177 ? -8.909 12.488 26.497 1.00 96.00 177 ARG A C 1
ATOM 1424 O O . ARG A 1 177 ? -9.746 12.535 27.388 1.00 96.00 177 ARG A O 1
ATOM 1431 N N . ILE A 1 178 ? -9.109 11.813 25.363 1.00 95.25 178 ILE A N 1
ATOM 1432 C CA . ILE A 1 178 ? -10.325 11.016 25.129 1.00 95.25 178 ILE A CA 1
ATOM 1433 C C . ILE A 1 178 ? -10.391 9.842 26.111 1.00 95.25 178 ILE A C 1
ATOM 1435 O O . ILE A 1 178 ? -11.427 9.617 26.725 1.00 95.25 178 ILE A O 1
ATOM 1439 N N . ILE A 1 179 ? -9.286 9.118 26.295 1.00 95.25 179 ILE A N 1
ATOM 1440 C CA . ILE A 1 179 ? -9.204 7.987 27.229 1.00 95.25 179 ILE A CA 1
ATOM 1441 C C . ILE A 1 179 ? -9.482 8.451 28.665 1.00 95.25 179 ILE A C 1
ATOM 1443 O O . ILE A 1 179 ? -10.267 7.818 29.369 1.00 95.25 179 ILE A O 1
ATOM 1447 N N . GLU A 1 180 ? -8.882 9.568 29.080 1.00 96.06 180 GLU A N 1
ATOM 1448 C CA . GLU A 1 180 ? -9.117 10.198 30.385 1.00 96.06 180 GLU A CA 1
ATOM 1449 C C . GLU A 1 180 ? -10.589 10.597 30.562 1.00 96.06 180 GLU A C 1
ATOM 1451 O O . GLU A 1 180 ? -11.181 10.293 31.596 1.00 96.06 180 GLU A O 1
ATOM 1456 N N . ALA A 1 181 ? -11.206 11.205 29.544 1.00 95.88 181 ALA A N 1
ATOM 1457 C CA . ALA A 1 181 ? -12.611 11.612 29.577 1.00 95.88 181 ALA A CA 1
ATOM 1458 C C . ALA A 1 181 ? -13.583 10.421 29.621 1.00 95.88 181 ALA A C 1
ATOM 1460 O O . ALA A 1 181 ? -14.617 10.493 30.283 1.00 95.88 181 ALA A O 1
ATOM 1461 N N . LEU A 1 182 ? -13.258 9.316 28.942 1.00 94.81 182 LEU A N 1
ATOM 1462 C CA . LEU A 1 182 ? -14.057 8.090 28.993 1.00 94.81 182 LEU A CA 1
ATOM 1463 C C . LEU A 1 182 ? -13.997 7.428 30.373 1.00 94.81 182 LEU A C 1
ATOM 1465 O O . LEU A 1 182 ? -15.004 6.877 30.817 1.00 94.81 182 LEU A O 1
ATOM 1469 N N . SER A 1 183 ? -12.847 7.484 31.056 1.00 93.44 183 SER A N 1
ATOM 1470 C CA . SER A 1 183 ? -12.673 6.982 32.425 1.00 93.44 183 SER A CA 1
ATOM 1471 C C . SER A 1 183 ? -13.306 5.583 32.611 1.00 93.44 183 SER A C 1
ATOM 1473 O O . SER A 1 183 ? -13.037 4.665 31.830 1.00 93.44 183 SER A O 1
ATOM 1475 N N . GLY A 1 184 ? -14.187 5.401 33.601 1.00 90.44 184 GLY A N 1
ATOM 1476 C CA . GLY A 1 184 ? -14.878 4.137 33.887 1.00 90.44 184 GLY A CA 1
ATOM 1477 C C . GLY A 1 184 ? -15.790 3.613 32.764 1.00 90.44 184 GLY A C 1
ATOM 1478 O O . GLY A 1 184 ? -16.036 2.406 32.690 1.00 90.44 184 GLY A O 1
ATOM 1479 N N . LEU A 1 185 ? -16.240 4.473 31.840 1.00 93.69 185 LEU A N 1
ATOM 1480 C CA . LEU A 1 185 ? -17.078 4.070 30.701 1.00 93.69 185 LEU A CA 1
ATOM 1481 C C . LEU A 1 185 ? -16.298 3.264 29.658 1.00 93.69 185 LEU A C 1
ATOM 1483 O O . LEU A 1 185 ? -16.898 2.564 28.842 1.00 93.69 185 LEU A O 1
ATOM 1487 N N . ARG A 1 186 ? -14.960 3.300 29.694 1.00 94.19 186 ARG A N 1
ATOM 1488 C CA . ARG A 1 186 ? -14.103 2.591 28.734 1.00 94.19 186 ARG A CA 1
ATOM 1489 C C . ARG A 1 186 ? -14.317 1.071 28.733 1.00 94.19 186 ARG A C 1
ATOM 1491 O O . ARG A 1 186 ? -14.060 0.410 27.725 1.00 94.19 186 ARG A O 1
ATOM 1498 N N . SER A 1 187 ? -14.826 0.513 29.831 1.00 94.12 187 SER A N 1
ATOM 1499 C CA . SER A 1 187 ? -15.247 -0.893 29.923 1.00 94.12 187 SER A CA 1
ATOM 1500 C C . SER A 1 187 ? -16.341 -1.255 28.906 1.00 94.12 187 SER A C 1
ATOM 1502 O O . SER A 1 187 ? -16.321 -2.358 28.370 1.00 94.12 187 SER A O 1
ATOM 1504 N N . ARG A 1 188 ? -17.224 -0.303 28.572 1.00 96.62 188 ARG A N 1
ATOM 1505 C CA . ARG A 1 188 ? -18.361 -0.467 27.649 1.00 96.62 188 ARG A CA 1
ATOM 1506 C C . ARG A 1 188 ? -18.152 0.132 26.261 1.00 96.62 188 ARG A C 1
ATOM 1508 O O . ARG A 1 188 ? -18.908 -0.159 25.339 1.00 96.62 188 ARG A O 1
ATOM 1515 N N . VAL A 1 189 ? -17.132 0.969 26.095 1.00 98.06 189 VAL A N 1
ATOM 1516 C CA . VAL A 1 189 ? -16.867 1.662 24.830 1.00 98.06 189 VAL A CA 1
ATOM 1517 C C . VAL A 1 189 ? -15.857 0.893 23.985 1.00 98.06 189 VAL A C 1
ATOM 1519 O O . VAL A 1 189 ? -14.736 0.603 24.416 1.00 98.06 189 VAL A O 1
ATOM 1522 N N . HIS A 1 190 ? -16.254 0.583 22.756 1.00 98.06 190 HIS A N 1
ATOM 1523 C CA . HIS A 1 190 ? -15.382 0.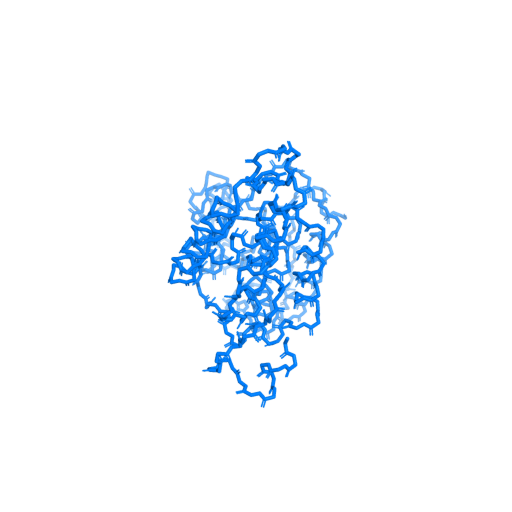130 21.691 1.00 98.06 190 HIS A CA 1
ATOM 1524 C C . HIS A 1 190 ? -14.881 1.324 20.886 1.00 98.06 190 HIS A C 1
ATOM 1526 O O . HIS A 1 190 ? -15.631 1.962 20.156 1.00 98.06 190 HIS A O 1
ATOM 1532 N N . GLU A 1 191 ? -13.600 1.628 21.053 1.00 98.00 191 GLU A N 1
ATOM 1533 C CA . GLU A 1 191 ? -12.927 2.711 20.348 1.00 98.00 191 GLU A CA 1
ATOM 1534 C C . GLU A 1 191 ? -12.420 2.208 18.989 1.00 98.00 191 GLU A C 1
ATOM 1536 O O . GLU A 1 191 ? -11.604 1.283 18.940 1.00 98.00 191 GLU A O 1
ATOM 1541 N N . VAL A 1 192 ? -12.865 2.839 17.903 1.00 98.38 192 VAL A N 1
ATOM 1542 C CA . VAL A 1 192 ? -12.395 2.557 16.541 1.00 98.38 192 VAL A CA 1
ATOM 1543 C C . VAL A 1 192 ? -11.917 3.855 15.906 1.00 98.38 192 VAL A C 1
ATOM 1545 O O . VAL A 1 192 ? -12.642 4.848 15.844 1.00 98.38 192 VAL A O 1
ATOM 1548 N N . ILE A 1 193 ? -10.669 3.854 15.454 1.00 97.69 193 ILE A N 1
ATOM 1549 C CA . ILE A 1 193 ? -10.042 4.994 14.805 1.00 97.69 193 ILE A CA 1
ATOM 1550 C C . ILE A 1 193 ? -10.392 4.962 13.317 1.00 97.69 193 ILE A C 1
ATOM 1552 O O . ILE A 1 193 ? -10.210 3.940 12.660 1.00 97.69 193 ILE A O 1
ATOM 1556 N N . VAL A 1 194 ? -10.870 6.086 12.790 1.00 96.56 194 VAL A N 1
ATOM 1557 C CA . VAL A 1 194 ? -11.164 6.283 11.367 1.00 96.56 194 VAL A CA 1
ATOM 1558 C C . VAL A 1 194 ? -9.994 7.026 10.726 1.00 96.56 194 VAL A C 1
ATOM 1560 O O . VAL A 1 194 ? -9.577 8.085 11.211 1.00 96.56 194 VAL A O 1
ATOM 1563 N N . THR A 1 195 ? -9.415 6.458 9.668 1.00 94.88 195 THR A N 1
ATOM 1564 C CA . THR A 1 195 ? -8.231 7.015 9.007 1.00 94.88 195 THR A CA 1
ATOM 1565 C C . THR A 1 195 ? -8.099 6.587 7.546 1.00 94.88 195 THR A C 1
ATOM 1567 O O . THR A 1 195 ? -8.669 5.587 7.128 1.00 94.88 195 THR A O 1
ATOM 1570 N N . SER A 1 196 ? -7.288 7.315 6.784 1.00 93.88 196 SER A N 1
ATOM 1571 C CA . SER A 1 196 ? -6.829 6.932 5.448 1.00 93.88 196 SER A CA 1
ATOM 1572 C C . SER A 1 196 ? -5.331 6.613 5.477 1.00 93.88 196 SER A C 1
ATOM 1574 O O . SER A 1 196 ? -4.611 7.203 6.290 1.00 93.88 196 SER A O 1
ATOM 1576 N N . PRO A 1 197 ? -4.838 5.671 4.652 1.00 95.38 197 PRO A N 1
ATOM 1577 C CA . PRO A 1 197 ? -5.584 4.793 3.733 1.00 95.38 197 PRO A CA 1
ATOM 1578 C C . PRO A 1 197 ? -6.102 3.504 4.397 1.00 95.38 197 PRO A C 1
ATOM 1580 O O . PRO A 1 197 ? -6.716 2.661 3.751 1.00 95.38 197 PRO A O 1
ATOM 1583 N N . VAL A 1 198 ? -5.816 3.308 5.688 1.00 97.38 198 VAL A N 1
ATOM 1584 C CA . VAL A 1 198 ? -6.071 2.042 6.397 1.00 97.38 198 VAL A CA 1
ATOM 1585 C C . VAL A 1 198 ? -7.568 1.766 6.610 1.00 97.38 198 VAL A C 1
ATOM 1587 O O . VAL A 1 198 ? -7.973 0.606 6.669 1.00 97.38 198 VAL A O 1
ATOM 1590 N N . GLY A 1 199 ? -8.398 2.805 6.713 1.00 97.25 199 GLY A N 1
ATOM 1591 C CA . GLY A 1 199 ? -9.834 2.696 6.956 1.00 97.25 199 GLY A CA 1
ATOM 1592 C C . GLY A 1 199 ? -10.171 2.685 8.447 1.00 97.25 199 GLY A C 1
ATOM 1593 O O . GLY A 1 199 ? -10.026 3.696 9.135 1.00 97.25 199 GLY A O 1
ATOM 1594 N N . LEU A 1 200 ? -10.645 1.545 8.953 1.00 98.19 200 LEU A N 1
ATOM 1595 C CA . LEU A 1 200 ? -11.046 1.377 10.353 1.00 98.19 200 LEU A CA 1
ATOM 1596 C C . LEU A 1 200 ? -9.982 0.627 11.148 1.00 98.19 200 LEU A C 1
ATOM 1598 O O . LEU A 1 200 ? -9.618 -0.490 10.793 1.00 98.19 200 LEU A O 1
ATOM 1602 N N . VAL A 1 201 ? -9.542 1.216 12.257 1.00 98.38 201 VAL A N 1
ATOM 1603 C CA . VAL A 1 201 ? -8.548 0.629 13.158 1.00 98.38 201 VAL A CA 1
ATOM 1604 C C . VAL A 1 201 ? -9.150 0.483 14.554 1.00 98.38 201 VAL A C 1
ATOM 1606 O O . VAL A 1 201 ? -9.211 1.462 15.299 1.00 98.38 201 VAL A O 1
ATOM 1609 N N . PRO A 1 202 ? -9.594 -0.720 14.948 1.00 98.06 202 PRO A N 1
ATOM 1610 C CA . PRO A 1 202 ? -9.931 -1.002 16.338 1.00 98.06 202 PRO A CA 1
ATOM 1611 C C . PRO A 1 202 ? -8.752 -0.706 17.273 1.00 98.06 202 PRO A C 1
ATOM 1613 O O . PRO A 1 202 ? -7.599 -0.992 16.943 1.00 98.06 202 PRO A O 1
ATOM 1616 N N . ARG A 1 203 ? -9.017 -0.101 18.437 1.00 96.69 203 ARG A N 1
ATOM 1617 C CA . ARG A 1 203 ? -7.974 0.348 19.381 1.00 96.69 203 ARG A CA 1
ATOM 1618 C C . ARG A 1 203 ? -7.014 -0.762 19.807 1.00 96.69 203 ARG A C 1
ATOM 1620 O O . ARG A 1 203 ? -5.829 -0.509 19.980 1.00 96.69 203 ARG A O 1
ATOM 1627 N N . ASP A 1 204 ? -7.519 -1.969 19.997 1.00 95.69 204 ASP A N 1
ATOM 1628 C CA . ASP A 1 204 ? -6.754 -3.177 20.318 1.00 95.69 204 ASP A CA 1
ATOM 1629 C C . ASP A 1 204 ? -5.783 -3.600 19.200 1.00 95.69 204 ASP A C 1
ATOM 1631 O O . ASP A 1 204 ? -4.829 -4.327 19.466 1.00 95.69 204 ASP A O 1
ATOM 1635 N N . LEU A 1 205 ? -5.969 -3.092 17.977 1.00 97.12 205 LEU A N 1
ATOM 1636 C CA . LEU A 1 205 ? -5.131 -3.357 16.806 1.00 97.12 205 LEU A CA 1
ATOM 1637 C C . LEU A 1 205 ? -4.280 -2.150 16.367 1.00 97.12 205 LEU A C 1
ATOM 1639 O O . LEU A 1 205 ? -3.597 -2.212 15.347 1.00 97.12 205 LEU A O 1
ATOM 1643 N N . GLU A 1 206 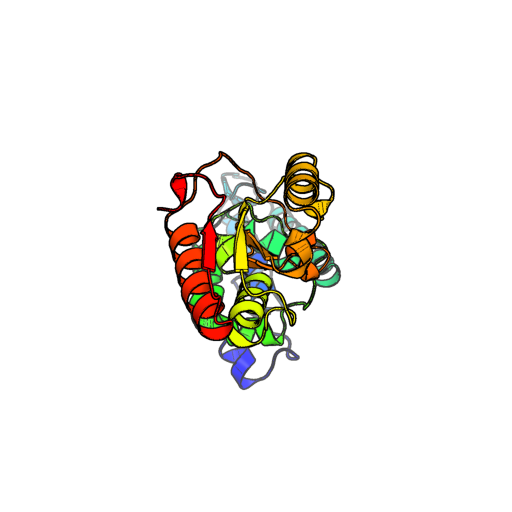? -4.261 -1.043 17.112 1.00 97.12 206 GLU A N 1
ATOM 1644 C CA . GLU A 1 206 ? -3.551 0.173 16.676 1.00 97.12 206 GLU A CA 1
ATOM 1645 C C . GLU A 1 206 ? -2.018 0.022 16.623 1.00 97.12 206 GLU A C 1
ATOM 1647 O O . GLU A 1 206 ? -1.335 0.822 15.986 1.00 97.12 206 GLU A O 1
ATOM 1652 N N . GLY A 1 207 ? -1.476 -0.978 17.326 1.00 96.81 207 GLY A N 1
ATOM 1653 C CA . GLY A 1 207 ? -0.041 -1.258 17.410 1.00 96.81 207 GLY A CA 1
ATOM 1654 C C . GLY A 1 207 ? 0.471 -2.263 16.378 1.00 96.81 207 GLY A C 1
ATOM 1655 O O . GLY A 1 207 ? 1.663 -2.564 16.385 1.00 96.81 207 GLY A O 1
ATOM 1656 N N . ILE A 1 208 ? -0.398 -2.804 15.518 1.00 96.12 208 ILE A N 1
ATOM 1657 C CA . ILE A 1 208 ? -0.024 -3.831 14.539 1.00 96.12 208 ILE A CA 1
ATOM 1658 C C . ILE A 1 208 ? 0.004 -3.280 13.110 1.00 96.12 208 ILE A C 1
ATOM 1660 O O . ILE A 1 208 ? -0.476 -2.182 12.819 1.00 96.12 208 ILE A O 1
ATOM 1664 N N . TYR A 1 209 ? 0.598 -4.050 12.200 1.00 97.38 209 TYR A N 1
ATOM 1665 C CA . TYR A 1 209 ? 0.578 -3.750 10.772 1.00 97.38 209 TYR A CA 1
ATOM 1666 C C . TYR A 1 209 ? -0.846 -3.894 10.199 1.00 97.38 209 TYR A C 1
ATOM 1668 O O . TYR A 1 209 ? -1.533 -4.857 10.553 1.00 97.38 209 TYR A O 1
ATOM 1676 N N . PRO A 1 210 ? -1.302 -2.983 9.314 1.00 97.38 210 PRO A N 1
ATOM 1677 C CA . PRO A 1 210 ? -0.608 -1.801 8.788 1.00 97.38 210 PRO A CA 1
ATOM 1678 C C . PRO A 1 210 ? -0.813 -0.522 9.622 1.00 97.38 210 PRO A C 1
ATOM 1680 O O . PRO A 1 210 ? -0.146 0.481 9.370 1.00 97.38 210 PRO A O 1
ATOM 1683 N N . ALA A 1 211 ? -1.701 -0.534 10.623 1.00 96.81 211 ALA A N 1
ATOM 1684 C CA . ALA A 1 211 ? -2.124 0.650 11.376 1.00 96.81 211 ALA A CA 1
ATOM 1685 C C . ALA A 1 211 ? -0.965 1.466 11.981 1.00 96.81 211 ALA A C 1
ATOM 1687 O O . ALA A 1 211 ? -0.984 2.695 11.925 1.00 96.81 211 ALA A O 1
ATOM 1688 N N . ALA A 1 212 ? 0.073 0.802 12.496 1.00 96.44 212 ALA A N 1
ATOM 1689 C CA . ALA A 1 212 ? 1.243 1.469 13.073 1.00 96.44 212 ALA A CA 1
ATOM 1690 C C . ALA A 1 212 ? 2.341 1.848 12.053 1.00 96.44 212 ALA A C 1
ATOM 1692 O O . ALA A 1 212 ? 3.303 2.512 12.429 1.00 96.44 212 ALA A O 1
ATOM 1693 N N . PHE A 1 213 ? 2.218 1.441 10.784 1.00 96.94 213 PHE A N 1
ATOM 1694 C CA . PHE A 1 213 ? 3.331 1.410 9.818 1.00 96.94 213 PHE A CA 1
ATOM 1695 C C . PHE A 1 213 ? 3.150 2.327 8.605 1.00 96.94 213 PHE A C 1
ATOM 1697 O O . PHE A 1 213 ? 4.035 2.389 7.750 1.00 96.94 213 PHE A O 1
ATOM 1704 N N . TYR A 1 214 ? 2.023 3.031 8.508 1.00 95.88 214 TYR A N 1
ATOM 1705 C CA . TYR A 1 214 ? 1.778 3.952 7.401 1.00 95.88 214 TYR A CA 1
ATOM 1706 C C . TYR A 1 214 ? 2.160 5.394 7.735 1.00 95.88 214 TYR A C 1
ATOM 1708 O O . TYR A 1 214 ? 2.154 5.804 8.897 1.00 95.88 214 TYR A O 1
ATOM 1716 N N . ASP A 1 215 ? 2.416 6.176 6.701 1.00 94.75 215 ASP A N 1
ATOM 1717 C CA . ASP A 1 215 ? 2.499 7.630 6.732 1.00 94.75 215 ASP A CA 1
ATOM 1718 C C . ASP A 1 215 ? 1.767 8.197 5.510 1.00 94.75 215 ASP A C 1
ATOM 1720 O O . ASP A 1 215 ? 1.727 7.543 4.468 1.00 94.75 215 ASP A O 1
ATOM 1724 N N . ILE A 1 216 ? 1.145 9.365 5.657 1.00 92.25 216 ILE A N 1
ATOM 1725 C CA . ILE A 1 216 ? 0.317 10.001 4.622 1.00 92.25 216 ILE A CA 1
ATOM 1726 C C . ILE A 1 216 ? 0.410 11.528 4.753 1.00 92.25 216 ILE A C 1
ATOM 1728 O O . ILE A 1 216 ? 0.283 12.049 5.867 1.00 92.25 216 ILE A O 1
ATOM 1732 N N . PRO A 1 217 ? 0.604 12.275 3.651 1.00 89.69 217 PRO A N 1
ATOM 1733 C CA . PRO A 1 217 ? 0.469 13.725 3.672 1.00 89.69 217 PRO A CA 1
ATOM 1734 C C . PRO A 1 217 ? -0.992 14.116 3.923 1.00 89.69 217 PRO A C 1
ATOM 1736 O O . PRO A 1 217 ? -1.888 13.737 3.176 1.00 89.69 217 PRO A O 1
ATOM 1739 N N . VAL A 1 218 ? -1.241 14.908 4.969 1.00 85.38 218 VAL A N 1
ATOM 1740 C CA . VAL A 1 218 ? -2.593 15.368 5.317 1.00 85.38 218 VAL A CA 1
ATOM 1741 C C . VAL A 1 218 ? -2.734 16.872 5.129 1.00 85.38 218 VAL A C 1
ATOM 1743 O O . VAL A 1 218 ? -1.936 17.654 5.640 1.00 85.38 218 VAL A O 1
ATOM 1746 N N . ILE A 1 219 ? -3.805 17.276 4.448 1.00 85.69 219 ILE A N 1
ATOM 1747 C CA . ILE A 1 219 ? -4.242 18.681 4.353 1.00 85.69 219 ILE A CA 1
ATOM 1748 C C . ILE A 1 219 ? -5.558 18.933 5.103 1.00 85.69 219 ILE A C 1
ATOM 1750 O O . ILE A 1 219 ? -6.106 20.030 5.050 1.00 85.69 219 ILE A O 1
ATOM 1754 N N . GLY A 1 220 ? -6.076 17.912 5.796 1.00 82.50 220 GLY A N 1
ATOM 1755 C CA . GLY A 1 220 ? -7.361 17.977 6.493 1.00 82.50 220 GLY A CA 1
ATOM 1756 C C . GLY A 1 220 ? -8.578 17.922 5.568 1.00 82.50 220 GLY A C 1
ATOM 1757 O O . GLY A 1 220 ? -9.636 18.387 5.965 1.00 82.50 220 GLY A O 1
ATOM 1758 N N . LYS A 1 221 ? -8.427 17.381 4.354 1.00 86.06 221 LYS A N 1
ATOM 1759 C CA . LYS A 1 221 ? -9.524 17.106 3.420 1.00 86.06 221 LYS A CA 1
ATOM 1760 C C . LYS A 1 221 ? -9.564 15.616 3.107 1.00 86.06 221 LYS A C 1
ATOM 1762 O O . LYS A 1 221 ? -8.507 14.993 3.061 1.00 86.06 221 LYS A O 1
ATOM 1767 N N . TRP A 1 222 ? -10.770 15.110 2.885 1.00 89.25 222 TRP A N 1
ATOM 1768 C CA . TRP A 1 222 ? -11.033 13.745 2.447 1.00 89.25 222 TRP A CA 1
ATOM 1769 C C . TRP A 1 222 ? -11.436 13.750 0.976 1.00 89.25 222 TRP A C 1
ATOM 1771 O O . TRP A 1 222 ? -12.288 14.548 0.581 1.00 89.25 222 TRP A O 1
ATOM 1781 N N . TYR A 1 223 ? -10.838 12.865 0.191 1.00 91.44 223 TYR A N 1
ATOM 1782 C CA . TYR A 1 223 ? -11.256 12.575 -1.175 1.00 91.44 223 TYR A CA 1
ATOM 1783 C C . TYR A 1 223 ? -12.472 11.640 -1.184 1.00 91.44 223 TYR A C 1
ATOM 1785 O O . TYR A 1 223 ? -12.702 10.880 -0.236 1.00 91.44 223 TYR A O 1
ATOM 1793 N N . ASP A 1 224 ? -13.251 11.677 -2.264 1.00 93.38 224 ASP A N 1
ATOM 1794 C CA . ASP A 1 224 ? -14.487 10.898 -2.382 1.00 93.38 224 ASP A CA 1
ATOM 1795 C C . ASP A 1 224 ? -14.222 9.388 -2.340 1.00 93.38 224 ASP A C 1
ATOM 1797 O O . ASP A 1 224 ? -14.992 8.638 -1.741 1.00 93.38 224 ASP A O 1
ATOM 1801 N N . GLU A 1 225 ? -13.096 8.931 -2.885 1.00 94.06 225 GLU A N 1
ATOM 1802 C CA . GLU A 1 225 ? -12.673 7.533 -2.824 1.00 94.06 225 GLU A CA 1
ATOM 1803 C C . GLU A 1 225 ? -12.362 7.091 -1.385 1.00 94.06 225 GLU A C 1
ATOM 1805 O O . GLU A 1 225 ? -12.696 5.971 -0.987 1.00 94.06 225 GLU A O 1
ATOM 1810 N N . GLU A 1 226 ? -11.774 7.974 -0.570 1.00 94.81 226 GLU A N 1
ATOM 1811 C CA . GLU A 1 226 ? -11.512 7.695 0.845 1.00 94.81 226 GLU A CA 1
ATOM 1812 C C . GLU A 1 226 ? -12.821 7.617 1.635 1.00 94.81 226 GLU A C 1
ATOM 1814 O O . GLU A 1 226 ? -13.011 6.696 2.436 1.00 94.81 226 GLU A O 1
ATOM 1819 N N . LYS A 1 227 ? -13.750 8.549 1.376 1.00 94.38 227 LYS A N 1
ATOM 1820 C CA . LYS A 1 227 ? -15.096 8.537 1.964 1.00 94.38 227 LYS A CA 1
ATOM 1821 C C . LYS A 1 227 ? -15.848 7.265 1.588 1.00 94.38 227 LYS A C 1
ATOM 1823 O O . LYS A 1 227 ? -16.402 6.600 2.462 1.00 94.38 227 LYS A O 1
ATOM 1828 N N . ALA A 1 228 ? -15.847 6.904 0.306 1.00 95.69 228 ALA A N 1
ATOM 1829 C CA . ALA A 1 228 ? -16.516 5.714 -0.205 1.00 95.69 228 ALA A CA 1
ATOM 1830 C C . ALA A 1 228 ? -15.978 4.443 0.464 1.00 95.69 228 ALA A C 1
ATOM 1832 O O . ALA A 1 228 ? -16.765 3.641 0.971 1.00 95.69 228 ALA A O 1
ATOM 1833 N N . MET A 1 229 ? -14.649 4.306 0.552 1.00 96.75 229 MET A N 1
ATOM 1834 C CA . MET A 1 229 ? -14.000 3.214 1.280 1.00 96.75 229 MET A CA 1
ATOM 1835 C C . MET A 1 229 ? -14.463 3.157 2.742 1.00 96.75 229 MET A C 1
ATOM 1837 O O . MET A 1 229 ? -14.850 2.092 3.223 1.00 96.75 229 MET A O 1
ATOM 1841 N N . ILE A 1 230 ? -14.389 4.271 3.477 1.00 96.62 230 ILE A N 1
ATOM 1842 C CA . ILE A 1 230 ? -14.719 4.293 4.910 1.00 96.62 230 ILE A CA 1
ATOM 1843 C C . ILE A 1 230 ? -16.188 3.954 5.131 1.00 96.62 230 ILE A C 1
ATOM 1845 O O . ILE A 1 230 ? -16.504 3.166 6.022 1.00 96.62 230 ILE A O 1
ATOM 1849 N N . ASN A 1 231 ? -17.079 4.514 4.316 1.00 96.00 231 ASN A N 1
ATOM 1850 C CA . ASN A 1 231 ? -18.514 4.287 4.421 1.00 96.00 231 ASN A CA 1
ATOM 1851 C C . ASN A 1 231 ? -18.887 2.828 4.149 1.00 96.00 231 ASN A C 1
ATOM 1853 O O . ASN A 1 231 ? -19.722 2.270 4.865 1.00 96.00 231 ASN A O 1
ATOM 1857 N N . ASP A 1 232 ? -18.261 2.189 3.159 1.00 97.31 232 ASP A N 1
ATOM 1858 C CA . ASP A 1 232 ? -18.445 0.759 2.911 1.00 97.31 232 ASP A CA 1
ATOM 1859 C C . ASP A 1 232 ? -17.943 -0.086 4.094 1.00 97.31 232 ASP A C 1
ATOM 1861 O O . ASP A 1 232 ? -18.687 -0.903 4.650 1.00 97.31 232 ASP A O 1
ATOM 1865 N N . MET A 1 233 ? -16.729 0.195 4.579 1.00 98.00 233 MET A N 1
ATOM 1866 C CA . MET A 1 233 ? -16.179 -0.495 5.745 1.00 98.00 233 MET A CA 1
ATOM 1867 C C . MET A 1 233 ? -17.052 -0.334 6.990 1.00 98.00 233 MET A C 1
ATOM 1869 O O . MET A 1 233 ? -17.275 -1.310 7.704 1.00 98.00 233 MET A O 1
ATOM 1873 N N . LEU A 1 234 ? -17.556 0.872 7.268 1.00 97.38 234 LEU A N 1
ATOM 1874 C CA . LEU A 1 234 ? -18.410 1.152 8.423 1.00 97.38 234 LEU A CA 1
ATOM 1875 C C . LEU A 1 234 ? -19.707 0.351 8.364 1.00 97.38 234 LEU A C 1
ATOM 1877 O O . LEU A 1 234 ? -20.069 -0.269 9.365 1.00 97.38 234 LEU A O 1
ATOM 1881 N N . LYS A 1 235 ? -20.380 0.312 7.207 1.00 97.00 235 LYS A N 1
ATOM 1882 C CA . LYS A 1 235 ? -21.615 -0.469 7.022 1.00 97.00 235 LYS A CA 1
ATOM 1883 C C . LYS A 1 235 ? -21.390 -1.939 7.371 1.00 97.00 235 LYS A C 1
ATOM 1885 O O . LYS A 1 235 ? -22.113 -2.497 8.200 1.00 97.00 235 LYS A O 1
ATOM 1890 N N . GLN A 1 236 ? -20.349 -2.544 6.801 1.00 97.81 236 GLN A N 1
ATOM 1891 C CA . GLN A 1 236 ? -20.015 -3.947 7.046 1.00 97.81 236 GLN A CA 1
ATOM 1892 C C . GLN A 1 236 ? -19.616 -4.178 8.510 1.00 97.81 236 GLN A C 1
ATOM 1894 O O . GLN A 1 236 ? -20.172 -5.045 9.187 1.00 97.81 236 GLN A O 1
ATOM 1899 N N . PHE A 1 237 ? -18.728 -3.340 9.043 1.00 97.69 237 PHE A N 1
ATOM 1900 C CA . PHE A 1 237 ? -18.221 -3.454 10.406 1.00 97.69 237 PHE A CA 1
ATOM 1901 C C . PHE A 1 237 ? -19.320 -3.306 11.467 1.00 97.69 237 PHE A C 1
ATOM 1903 O O . PHE A 1 237 ? -19.354 -4.073 12.430 1.00 97.69 237 PHE A O 1
ATOM 1910 N N . ILE A 1 238 ? -20.236 -2.347 11.306 1.00 96.94 238 ILE A N 1
ATOM 1911 C CA . ILE A 1 238 ? -21.355 -2.125 12.232 1.00 96.94 238 ILE A CA 1
ATOM 1912 C C . ILE A 1 238 ? -22.339 -3.294 12.172 1.00 96.94 238 ILE A C 1
ATOM 1914 O O . ILE A 1 238 ? -22.703 -3.820 13.227 1.00 96.94 238 ILE A O 1
ATOM 1918 N N . SER A 1 239 ? -22.721 -3.729 10.964 1.00 95.69 239 SER A N 1
ATOM 1919 C CA . SER A 1 239 ? -23.674 -4.834 10.774 1.00 95.69 239 SER A CA 1
ATOM 1920 C C . SER A 1 239 ? -23.204 -6.137 11.427 1.00 95.69 239 SER A C 1
ATOM 1922 O O . SER A 1 239 ? -23.997 -6.880 11.997 1.00 95.69 239 SER A O 1
ATOM 1924 N N . ARG A 1 240 ? -21.891 -6.385 11.415 1.00 95.50 240 ARG A N 1
ATOM 1925 C CA . ARG A 1 240 ? -21.284 -7.571 12.018 1.00 95.50 240 ARG A CA 1
ATOM 1926 C C . ARG A 1 240 ? -21.233 -7.512 13.547 1.00 95.50 240 ARG A C 1
ATOM 1928 O O . ARG A 1 240 ? -21.336 -8.540 14.211 1.00 95.50 240 ARG A O 1
ATOM 1935 N N . ASN A 1 241 ? -21.035 -6.322 14.111 1.00 96.25 241 ASN A N 1
ATOM 1936 C CA . ASN A 1 241 ? -20.685 -6.156 15.523 1.00 96.25 241 ASN A CA 1
ATOM 1937 C C . ASN A 1 241 ? -21.851 -5.762 16.441 1.00 96.25 241 ASN A C 1
ATOM 1939 O O . ASN A 1 241 ? -21.711 -5.895 17.657 1.00 96.25 241 ASN A O 1
ATOM 1943 N N . ASN A 1 242 ? -22.989 -5.323 15.893 1.00 92.44 242 ASN A N 1
ATOM 1944 C CA . ASN A 1 242 ? -24.244 -5.080 16.621 1.00 92.44 242 ASN A CA 1
ATOM 1945 C C . ASN A 1 242 ? -24.088 -4.211 17.887 1.00 92.44 242 ASN A C 1
ATOM 1947 O O . ASN A 1 242 ? -24.175 -4.682 19.029 1.00 92.44 242 ASN A O 1
ATOM 1951 N N . TYR A 1 243 ? -23.862 -2.913 17.688 1.00 97.50 243 TYR A N 1
ATOM 1952 C CA . TYR A 1 243 ? -23.754 -1.935 18.775 1.00 97.50 243 TYR A CA 1
ATOM 1953 C C . TYR A 1 243 ? -25.120 -1.433 19.250 1.00 97.50 243 TYR A C 1
ATOM 1955 O O . TYR A 1 243 ? -26.021 -1.221 18.446 1.00 97.50 243 TYR A O 1
ATOM 1963 N N . SER A 1 244 ? -25.255 -1.198 20.559 1.00 96.88 244 SER A N 1
ATOM 1964 C CA . SER A 1 244 ? -26.458 -0.595 21.155 1.00 96.88 244 SER A CA 1
ATOM 1965 C C . SER A 1 244 ? -26.541 0.907 20.873 1.00 96.88 244 SER A C 1
ATOM 1967 O O . SER A 1 244 ? -27.624 1.492 20.838 1.00 96.88 244 SER A O 1
ATOM 1969 N N . ARG A 1 245 ? -25.382 1.543 20.676 1.00 97.25 245 ARG A N 1
ATOM 1970 C CA . ARG A 1 245 ? -25.241 2.955 20.334 1.00 97.25 245 ARG A CA 1
ATOM 1971 C C . ARG A 1 245 ? -23.961 3.182 19.542 1.00 97.25 245 ARG A C 1
ATOM 1973 O O . ARG A 1 245 ? -22.944 2.543 19.807 1.00 97.25 245 ARG A O 1
ATOM 1980 N N . ILE A 1 246 ? -24.021 4.119 18.603 1.00 97.44 246 ILE A N 1
ATOM 1981 C CA . ILE A 1 246 ? -22.889 4.549 17.785 1.00 97.44 246 ILE A CA 1
ATOM 1982 C C . ILE A 1 246 ? -22.712 6.047 18.006 1.00 97.44 246 ILE A C 1
ATOM 1984 O O . ILE A 1 246 ? -23.672 6.806 17.896 1.00 97.44 246 ILE A O 1
ATOM 1988 N N . ILE A 1 247 ? -21.500 6.455 18.365 1.00 96.31 247 ILE A N 1
ATOM 1989 C CA . ILE A 1 247 ? -21.122 7.847 18.589 1.00 96.31 247 ILE A CA 1
ATOM 1990 C C . ILE A 1 247 ? -19.982 8.169 17.631 1.00 96.31 247 ILE A C 1
ATOM 1992 O O . ILE A 1 247 ? -18.928 7.535 17.677 1.00 96.31 247 ILE A O 1
ATOM 1996 N N . ALA A 1 248 ? -20.194 9.159 16.770 1.00 94.81 248 ALA A N 1
ATOM 1997 C CA . ALA A 1 248 ? -19.178 9.656 15.860 1.00 94.81 248 ALA A CA 1
ATOM 1998 C C . ALA A 1 248 ? -18.537 10.913 16.458 1.00 94.81 248 ALA A C 1
ATOM 2000 O O . ALA A 1 248 ? -19.141 11.979 16.476 1.00 94.81 248 ALA A O 1
ATOM 2001 N N . PHE A 1 249 ? -17.318 10.783 16.985 1.00 92.69 249 PHE A N 1
ATOM 2002 C CA . PHE A 1 249 ? -16.501 11.912 17.426 1.00 92.69 249 PHE A CA 1
ATOM 2003 C C . PHE A 1 249 ? -15.473 12.237 16.343 1.00 92.69 249 PHE A C 1
ATOM 2005 O O . PHE A 1 249 ? -14.270 12.140 16.560 1.00 92.69 249 PHE A O 1
ATOM 2012 N N . VAL A 1 250 ? -15.958 12.559 15.148 1.00 83.38 250 VAL A N 1
ATOM 2013 C CA . VAL A 1 250 ? -15.155 12.902 13.968 1.00 83.38 250 VAL A CA 1
ATOM 2014 C C . VAL A 1 250 ? -15.538 14.300 13.474 1.00 83.38 250 VAL A C 1
ATOM 2016 O O . VAL A 1 250 ? -16.538 14.855 13.921 1.00 83.38 250 VAL A O 1
ATOM 2019 N N . ARG A 1 251 ? -14.709 14.915 12.623 1.00 72.69 251 ARG A N 1
ATOM 2020 C CA . ARG A 1 251 ? -15.036 16.222 12.022 1.00 72.69 251 ARG A CA 1
ATOM 2021 C C . ARG A 1 251 ? -16.179 16.073 11.009 1.00 72.69 251 ARG A C 1
ATOM 2023 O O . ARG A 1 251 ? -16.315 14.997 10.433 1.00 72.69 251 ARG A O 1
ATOM 2030 N N . GLU A 1 252 ? -16.938 17.152 10.799 1.00 61.16 252 GLU A N 1
ATOM 2031 C CA . GLU A 1 252 ? -18.120 17.226 9.910 1.00 61.16 252 GLU A CA 1
ATOM 2032 C C . GLU A 1 252 ? -17.822 16.801 8.457 1.00 61.16 252 GLU A C 1
ATOM 2034 O O . GLU A 1 252 ? -18.704 16.359 7.738 1.00 61.16 252 GLU A O 1
ATOM 2039 N N . ASP A 1 253 ? -16.557 16.828 8.034 1.00 59.47 253 ASP A N 1
ATOM 2040 C CA . ASP A 1 253 ? -16.131 16.517 6.664 1.00 59.47 253 ASP A CA 1
ATOM 2041 C C . ASP A 1 253 ? -16.380 15.055 6.211 1.00 59.47 253 ASP A C 1
ATOM 2043 O O . ASP A 1 253 ? -16.117 14.733 5.050 1.00 59.47 253 ASP A O 1
ATOM 2047 N N . LEU A 1 254 ? -16.835 14.167 7.107 1.00 54.19 254 LEU A N 1
ATOM 2048 C CA . LEU A 1 254 ? -17.170 12.758 6.832 1.00 54.19 254 LEU A CA 1
ATOM 2049 C C . LEU A 1 254 ? -18.656 12.508 6.510 1.00 54.19 254 LEU A C 1
ATOM 2051 O O . LEU A 1 254 ? -19.018 11.347 6.304 1.00 54.19 254 LEU A O 1
ATOM 2055 N N . ASP A 1 255 ? -19.474 13.561 6.443 1.00 40.50 255 ASP A N 1
ATOM 2056 C CA . ASP A 1 255 ? -20.845 13.496 5.917 1.00 40.50 255 ASP A CA 1
ATOM 2057 C C . ASP A 1 255 ? -20.887 13.182 4.404 1.00 40.50 255 ASP A C 1
ATOM 2059 O O . ASP A 1 255 ? -19.933 13.557 3.656 1.00 40.50 255 ASP A O 1
#

pLDDT: mean 94.35, std 6.11, range [40.5, 98.38]

Foldseek 3Di:
DVVCVVPNLVDAAEDEPPLDLLQVLLCVLVRHHHYDLVNLLVCQVVQWAQDLQGIDGHNNRDSVRSVVVSVVSVVVCVVCVVQLCSVVCLVVSPNDPVSVVSLVCCLPPVLVVSLVPRDLDHQAAECADPCSLSDSNLVVLLCCLLPPDEFDPQQQEEEEAEADPDPPRCPDPVNVVVCVVCPPVVSHYFYWYADPPNAIHTNVRCHDPPNRGYDYDDPPADDPSSLVSNVVSCVSNCVRHNHPYYHYPDDPRSD

Organism: NCBI:txid410659

InterPro domains:
  IPR036511 Queuine tRNA-ribosyltransferase-like [SSF51713] (5-105)
  IPR036895 Uracil-DNA glycosylase-like domain superfamily [SSF52141] (140-253)
  IPR040777 Domain of unknown function DUF5591 [PF17884] (140-253)

Sequence (255 aa):
MEIHKKYGFSRLIYAPGIADPYLLPVLVYMGISIFDDVLMRKIALDGYEATPLGYVEKSDADPEGNVSFCRNMLETLSLSTEKKTLREITEKYMISGKSMEILRILDSEYMENQLQVFPRITPYIRANDIMSLSRPDLVEYRNKITGYYMRPSGKDILLLIPCSARKPYSQSKSHKRIIEALSGLRSRVHEVIVTSPVGLVPRDLEGIYPAAFYDIPVIGKWYDEEKAMINDMLKQFISRNNYSRIIAFVREDLD